Protein AF-A0A9E0XTH5-F1 (afdb_monomer)

Mean predicted aligned error: 15.54 Å

pLDDT: mean 71.68, std 19.31, range [27.22, 94.38]

Structure (mmCIF, N/CA/C/O backbone):
data_AF-A0A9E0XTH5-F1
#
_entry.id   AF-A0A9E0XTH5-F1
#
loop_
_atom_site.group_PDB
_atom_site.id
_atom_site.type_symbol
_atom_site.label_atom_id
_atom_site.label_alt_id
_atom_site.label_comp_id
_atom_site.label_asym_id
_atom_site.label_entity_id
_atom_site.label_seq_id
_atom_site.pdbx_PDB_ins_code
_atom_site.Cartn_x
_atom_site.Cartn_y
_atom_site.Cartn_z
_atom_site.occupancy
_atom_site.B_iso_or_equiv
_atom_site.auth_seq_id
_atom_site.auth_comp_id
_atom_site.auth_asym_id
_atom_site.auth_atom_id
_atom_site.pdbx_PDB_model_num
ATOM 1 N N . PHE A 1 1 ? -24.556 11.299 55.609 1.00 63.44 1 PHE A N 1
ATOM 2 C CA . PHE A 1 1 ? -24.561 11.287 54.140 1.00 63.44 1 PHE A CA 1
ATOM 3 C C . PHE A 1 1 ? -25.570 12.297 53.644 1.00 63.44 1 PHE A C 1
ATOM 5 O O . PHE A 1 1 ? -26.763 12.130 53.872 1.00 63.44 1 PHE A O 1
ATOM 12 N N . THR A 1 2 ? -25.082 13.383 53.058 1.00 87.81 2 THR A N 1
ATOM 13 C CA . THR A 1 2 ? -25.914 14.451 52.490 1.00 87.81 2 THR A CA 1
ATOM 14 C C . THR A 1 2 ? -26.086 14.247 50.985 1.00 87.81 2 THR A C 1
ATOM 16 O O . THR A 1 2 ? -25.244 13.637 50.331 1.00 87.81 2 THR A O 1
ATOM 19 N N . LEU A 1 3 ? -27.176 14.761 50.413 1.00 81.75 3 LEU A N 1
ATOM 20 C CA . LEU A 1 3 ? -27.478 14.630 48.978 1.00 81.75 3 LEU A CA 1
ATOM 21 C C . LEU A 1 3 ? -26.371 15.250 48.093 1.00 81.75 3 LEU A C 1
ATOM 23 O O . LEU A 1 3 ? -26.108 14.785 46.986 1.00 81.75 3 LEU A O 1
ATOM 27 N N . LEU A 1 4 ? -25.660 16.247 48.630 1.00 86.75 4 LEU A N 1
ATOM 28 C CA . LEU A 1 4 ? -24.519 16.900 47.991 1.00 86.75 4 LEU A CA 1
ATOM 29 C C . LEU A 1 4 ? -23.281 15.987 47.891 1.00 86.75 4 LEU A C 1
ATOM 31 O O . LEU A 1 4 ? -22.631 15.971 46.850 1.00 86.75 4 LEU A O 1
ATOM 35 N N . GLU A 1 5 ? -22.987 15.169 48.908 1.00 80.12 5 GLU A N 1
ATOM 36 C CA . GLU A 1 5 ? -21.893 14.178 48.845 1.00 80.12 5 GLU A CA 1
ATOM 37 C C . GLU A 1 5 ? -22.130 13.125 47.753 1.00 80.12 5 GLU A C 1
ATOM 39 O O . GLU A 1 5 ? -21.193 12.702 47.071 1.00 80.12 5 GLU A O 1
ATOM 44 N N . VAL A 1 6 ? -23.386 12.720 47.549 1.00 84.56 6 VAL A N 1
ATOM 45 C CA . VAL A 1 6 ? -23.748 11.723 46.528 1.00 84.56 6 VAL A CA 1
ATOM 46 C C . VAL A 1 6 ? -23.561 12.288 45.114 1.00 84.56 6 VAL A C 1
ATOM 48 O O . VAL A 1 6 ? -23.036 11.611 44.236 1.00 84.56 6 VAL A O 1
ATOM 51 N N . LEU A 1 7 ? -23.910 13.556 44.885 1.00 83.75 7 LEU A N 1
ATOM 52 C CA . LEU A 1 7 ? -23.694 14.205 43.586 1.00 83.75 7 LEU A CA 1
ATOM 53 C C . LEU A 1 7 ? -22.207 14.398 43.262 1.00 83.75 7 LEU A C 1
ATOM 55 O O . LEU A 1 7 ? -21.783 14.145 42.133 1.00 83.75 7 LEU A O 1
ATOM 59 N N . VAL A 1 8 ? -21.404 14.797 44.251 1.00 84.25 8 VAL A N 1
ATOM 60 C CA . VAL A 1 8 ? -19.955 14.989 44.078 1.00 84.25 8 VAL A CA 1
ATOM 61 C C . VAL A 1 8 ? -19.254 13.666 43.768 1.00 84.25 8 VAL A C 1
ATOM 63 O O . VAL A 1 8 ? -18.389 13.616 42.895 1.00 84.25 8 VAL A O 1
ATOM 66 N N . THR A 1 9 ? -19.653 12.579 44.429 1.00 85.12 9 THR A N 1
ATOM 67 C CA . THR A 1 9 ? -19.078 11.249 44.179 1.00 85.12 9 THR A CA 1
ATOM 68 C C . THR A 1 9 ? -19.421 10.717 42.789 1.00 85.12 9 THR A C 1
ATOM 70 O O . THR A 1 9 ? -18.529 10.216 42.105 1.00 85.12 9 THR A O 1
ATOM 73 N N . ILE A 1 10 ? -20.656 10.898 42.311 1.00 82.12 10 ILE A N 1
ATOM 74 C CA . ILE A 1 10 ? -21.041 10.509 40.943 1.00 82.12 10 ILE A CA 1
ATOM 75 C C . ILE A 1 10 ? -20.248 11.309 39.897 1.00 82.12 10 ILE A C 1
ATOM 77 O O . ILE A 1 10 ? -19.738 10.730 38.936 1.00 82.12 10 ILE A O 1
ATOM 81 N N . ALA A 1 11 ? -20.082 12.620 40.101 1.00 81.38 11 ALA A N 1
ATOM 82 C CA . ALA A 1 11 ? -19.298 13.462 39.199 1.00 81.38 11 ALA A CA 1
ATOM 83 C C . ALA A 1 11 ? -17.820 13.032 39.142 1.00 81.38 11 ALA A C 1
ATOM 85 O O . ALA A 1 11 ? -17.247 12.920 38.058 1.00 81.38 11 ALA A O 1
ATOM 86 N N . LEU A 1 12 ? -17.215 12.725 40.293 1.00 77.44 12 LEU A N 1
ATOM 87 C CA . LEU A 1 12 ? -15.832 12.246 40.380 1.00 77.44 12 LEU A CA 1
ATOM 88 C C . LEU A 1 12 ? -15.627 10.906 39.666 1.00 77.44 12 LEU A C 1
ATOM 90 O O . LEU A 1 12 ? -14.659 10.756 38.921 1.00 77.44 12 LEU A O 1
ATOM 94 N N . ILE A 1 13 ? -16.550 9.954 39.831 1.00 79.25 13 ILE A N 1
ATOM 95 C CA . ILE A 1 13 ? -16.487 8.655 39.145 1.00 79.25 13 ILE A CA 1
ATOM 96 C C . ILE A 1 13 ? -16.578 8.842 37.622 1.00 79.25 13 ILE A C 1
ATOM 98 O O . ILE A 1 13 ? -15.831 8.197 36.883 1.00 79.25 13 ILE A O 1
ATOM 102 N N . GLY A 1 14 ? -17.428 9.757 37.144 1.00 69.62 14 GLY A N 1
ATOM 103 C CA . GLY A 1 14 ? -17.541 10.093 35.720 1.00 69.62 14 GLY A CA 1
ATOM 104 C C . GLY A 1 14 ? -16.251 10.669 35.123 1.00 69.62 14 GLY A C 1
ATOM 105 O O . GLY A 1 14 ? -15.838 10.280 34.034 1.00 69.62 14 GLY A O 1
ATOM 106 N N . ILE A 1 15 ? -15.562 11.547 35.857 1.00 69.44 15 ILE A N 1
ATOM 107 C CA . ILE A 1 15 ? -14.292 12.141 35.405 1.00 69.44 15 ILE A CA 1
ATOM 108 C C . ILE A 1 15 ? -13.183 11.081 35.366 1.00 69.44 15 ILE A C 1
ATOM 110 O O . ILE A 1 15 ? -12.452 10.983 34.382 1.00 69.44 15 ILE A O 1
ATOM 114 N N . ILE A 1 16 ? -13.069 10.254 36.410 1.00 67.56 16 ILE A N 1
ATOM 115 C CA . ILE A 1 16 ? -12.025 9.222 36.503 1.00 67.56 16 ILE A CA 1
ATOM 116 C C . ILE A 1 16 ? -12.212 8.153 35.416 1.00 67.56 16 ILE A C 1
ATOM 118 O O . ILE A 1 16 ? -11.238 7.734 34.790 1.00 67.56 16 ILE A O 1
ATOM 122 N N . SER A 1 17 ? -13.455 7.750 35.140 1.00 61.25 17 SER A N 1
ATOM 123 C CA . SER A 1 17 ? -13.753 6.794 34.067 1.00 61.25 17 SER A CA 1
ATOM 124 C C . SER A 1 17 ? -13.460 7.365 32.673 1.00 61.25 17 SER A C 1
ATOM 126 O O . SER A 1 17 ? -12.866 6.666 31.8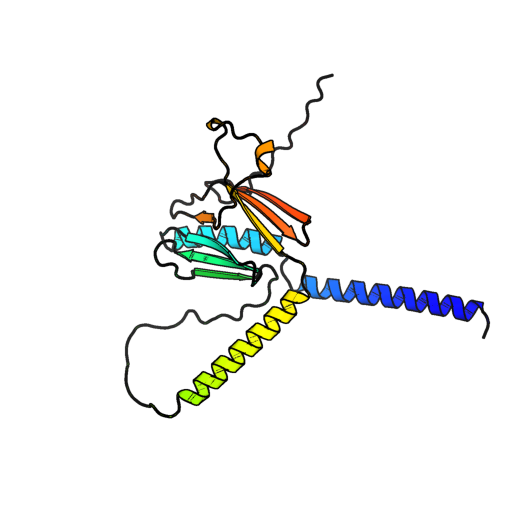53 1.00 61.25 17 SER A O 1
ATOM 128 N N . ALA A 1 18 ? -13.760 8.642 32.416 1.00 58.22 18 ALA A N 1
ATOM 129 C CA . ALA A 1 18 ? -13.427 9.294 31.147 1.00 58.22 18 ALA A CA 1
ATOM 130 C C . ALA A 1 18 ? -11.906 9.383 30.897 1.00 58.22 18 ALA A C 1
ATOM 132 O O . ALA A 1 18 ? -11.442 9.103 29.791 1.00 58.22 18 ALA A O 1
ATOM 133 N N . VAL A 1 19 ? -11.120 9.709 31.930 1.00 57.44 19 VAL A N 1
ATOM 134 C CA . VAL A 1 19 ? -9.650 9.816 31.839 1.00 57.44 19 VAL A CA 1
ATOM 135 C C . VAL A 1 19 ? -8.980 8.444 31.673 1.00 57.44 19 VAL A C 1
ATOM 137 O O . VAL A 1 19 ? -7.980 8.313 30.962 1.00 57.44 19 VAL A O 1
ATOM 140 N N . ALA A 1 20 ? -9.529 7.393 32.287 1.00 53.75 20 ALA A N 1
ATOM 141 C CA . ALA A 1 20 ? -9.004 6.036 32.140 1.00 53.75 20 ALA A CA 1
ATOM 142 C C . ALA A 1 20 ? -9.144 5.510 30.698 1.00 53.75 20 ALA A C 1
ATOM 144 O O . ALA A 1 20 ? -8.207 4.910 30.167 1.00 53.75 20 ALA A O 1
ATOM 145 N N . VAL A 1 21 ? -10.269 5.791 30.031 1.00 54.97 21 VAL A N 1
ATOM 146 C CA . VAL A 1 21 ? -10.516 5.368 28.639 1.00 54.97 21 VAL A CA 1
ATOM 147 C C . VAL A 1 21 ? -9.660 6.163 27.638 1.00 54.97 21 VAL A C 1
ATOM 149 O O . VAL A 1 21 ? -9.152 5.597 26.664 1.00 54.97 21 VAL A O 1
ATOM 152 N N . SER A 1 22 ? -9.418 7.456 27.884 1.00 48.78 22 SER A N 1
ATOM 153 C CA . SER A 1 22 ? -8.579 8.282 27.000 1.00 48.78 22 SER A CA 1
ATOM 154 C C . SER A 1 22 ? -7.091 7.924 27.069 1.00 48.78 22 SER A C 1
ATOM 156 O O . SER A 1 22 ? -6.394 7.986 26.059 1.00 48.78 22 SER A O 1
ATOM 158 N N . ASN A 1 23 ? -6.591 7.517 28.239 1.00 42.34 23 ASN A N 1
ATOM 159 C CA . ASN A 1 23 ? -5.169 7.208 28.416 1.00 42.34 23 ASN A CA 1
ATOM 160 C C . ASN A 1 23 ? -4.780 5.822 27.878 1.00 42.34 23 ASN A C 1
ATOM 162 O O . ASN A 1 23 ? -3.686 5.673 27.329 1.00 42.34 23 ASN A O 1
ATOM 166 N N . PHE A 1 24 ? -5.675 4.829 27.951 1.00 47.81 24 PHE A N 1
ATOM 167 C CA . PHE A 1 24 ? -5.428 3.505 27.360 1.00 47.81 24 PHE A CA 1
ATOM 168 C C . PHE A 1 24 ? -5.288 3.567 25.831 1.00 47.81 24 PHE A C 1
ATOM 170 O O . PHE A 1 24 ? -4.399 2.939 25.262 1.00 47.81 24 PHE A O 1
ATOM 177 N N . THR A 1 25 ? -6.092 4.398 25.160 1.00 50.16 25 THR A N 1
ATOM 178 C CA . THR A 1 25 ? -6.024 4.563 23.697 1.00 50.16 25 THR A CA 1
ATOM 179 C C . THR A 1 25 ? -4.821 5.379 23.213 1.00 50.16 25 THR A C 1
ATOM 181 O O . THR A 1 25 ? -4.488 5.306 22.030 1.00 50.16 25 THR A O 1
ATOM 184 N N . PHE A 1 26 ? -4.161 6.150 24.083 1.00 45.91 26 PHE A N 1
ATOM 185 C CA . PHE A 1 26 ? -2.981 6.946 23.731 1.00 45.91 26 PHE A CA 1
ATOM 186 C C . PHE A 1 26 ? -1.671 6.161 23.891 1.00 45.91 26 PHE A C 1
ATOM 188 O O . PHE A 1 26 ? -0.808 6.231 23.017 1.00 45.91 26 PHE A O 1
ATOM 195 N N . LEU A 1 27 ? -1.530 5.358 24.951 1.00 42.53 27 LEU A N 1
ATOM 196 C CA . LEU A 1 27 ? -0.322 4.552 25.181 1.00 42.53 27 LEU A CA 1
ATOM 197 C C . LEU A 1 27 ? -0.143 3.436 24.137 1.00 42.53 27 LEU A C 1
ATOM 199 O O . LEU A 1 27 ? 0.984 3.191 23.705 1.00 42.53 27 LEU A O 1
ATOM 203 N N . ASP A 1 28 ? -1.233 2.837 23.644 1.00 48.75 28 ASP A N 1
ATOM 204 C CA . ASP A 1 28 ? -1.176 1.875 22.530 1.00 48.75 28 ASP A CA 1
ATOM 205 C C . ASP A 1 28 ? -0.777 2.526 21.191 1.00 48.75 28 ASP A C 1
ATOM 207 O O . ASP A 1 28 ? -0.148 1.884 20.345 1.00 48.75 28 ASP A O 1
ATOM 211 N N . ARG A 1 29 ? -1.067 3.823 20.998 1.00 47.56 29 ARG A N 1
ATOM 212 C CA . ARG A 1 29 ? -0.668 4.576 19.792 1.00 47.56 29 ARG A CA 1
ATOM 213 C C . ARG A 1 29 ? 0.820 4.912 19.752 1.00 47.56 29 ARG A C 1
ATOM 215 O O . ARG A 1 29 ? 1.345 5.100 18.663 1.00 47.56 29 ARG A O 1
ATOM 222 N N . ILE A 1 30 ? 1.513 4.978 20.891 1.00 48.41 30 ILE A N 1
ATOM 223 C CA . ILE A 1 30 ? 2.950 5.314 20.919 1.00 48.41 30 ILE A CA 1
ATOM 224 C C . ILE A 1 30 ? 3.806 4.156 20.380 1.00 48.41 30 ILE A C 1
ATOM 226 O O . ILE A 1 30 ? 4.864 4.394 19.801 1.00 48.41 30 ILE A O 1
ATOM 230 N N . LYS A 1 31 ? 3.347 2.903 20.514 1.00 56.00 31 LYS A N 1
ATOM 231 C CA . LYS A 1 31 ? 4.075 1.730 19.999 1.00 56.00 31 LYS A CA 1
ATOM 232 C C . LYS A 1 31 ? 3.811 1.434 18.521 1.00 56.00 31 LYS A C 1
ATOM 234 O O . LYS A 1 31 ? 4.653 0.818 17.876 1.00 56.00 31 LYS A O 1
ATOM 239 N N . ARG A 1 32 ? 2.665 1.850 17.974 1.00 67.81 32 ARG A N 1
ATOM 240 C CA . ARG A 1 32 ? 2.257 1.521 16.599 1.00 67.81 32 ARG A CA 1
ATOM 241 C C . ARG A 1 32 ? 2.493 2.704 15.669 1.00 67.81 32 ARG A C 1
ATOM 243 O O . ARG A 1 32 ? 1.992 3.800 15.911 1.00 67.81 32 ARG A O 1
ATOM 250 N N . ARG A 1 33 ? 3.230 2.486 14.573 1.00 77.31 33 ARG A N 1
ATOM 251 C CA . ARG A 1 33 ? 3.355 3.507 13.521 1.00 77.31 33 ARG A CA 1
ATOM 252 C C . ARG A 1 33 ? 1.961 3.800 12.941 1.00 77.31 33 ARG A C 1
ATOM 254 O O . ARG A 1 33 ? 1.190 2.864 12.734 1.00 77.31 33 ARG A O 1
ATOM 261 N N . PRO A 1 34 ? 1.612 5.070 12.673 1.00 82.44 34 PRO A N 1
ATOM 262 C CA . PRO A 1 34 ? 0.300 5.396 12.130 1.00 82.44 34 PRO A CA 1
ATOM 263 C C . PRO A 1 34 ? 0.146 4.819 10.708 1.00 82.44 34 PRO A C 1
ATOM 265 O O . PRO A 1 34 ? 1.108 4.887 9.934 1.00 82.44 34 PRO A O 1
ATOM 268 N N . PRO A 1 35 ? -1.054 4.342 10.315 1.00 85.12 35 PRO A N 1
ATOM 269 C CA . PRO A 1 35 ? -1.284 3.703 9.013 1.00 85.12 35 PRO A CA 1
ATOM 270 C C . PRO A 1 35 ? -0.812 4.525 7.814 1.00 85.12 35 PRO A C 1
ATOM 272 O O . PRO A 1 35 ? -0.211 3.996 6.886 1.00 85.12 35 PRO A O 1
ATOM 275 N N . LYS A 1 36 ? -0.986 5.851 7.871 1.00 86.06 36 LYS A N 1
ATOM 276 C CA . LYS A 1 36 ? -0.485 6.791 6.858 1.00 86.06 36 LYS A CA 1
ATOM 277 C C . LYS A 1 36 ? 1.029 6.684 6.636 1.00 86.06 36 LYS A C 1
ATOM 279 O O . LYS A 1 36 ? 1.484 6.781 5.501 1.00 86.06 36 LYS A O 1
ATOM 284 N N . VAL A 1 37 ? 1.811 6.535 7.705 1.00 85.56 37 VAL A N 1
ATOM 285 C CA . VAL A 1 37 ? 3.277 6.461 7.612 1.00 85.56 37 VAL A CA 1
ATOM 286 C C . VAL A 1 37 ? 3.698 5.127 7.018 1.00 85.56 37 VAL A C 1
ATOM 288 O O . VAL A 1 37 ? 4.513 5.123 6.103 1.00 85.56 37 VAL A O 1
ATOM 291 N N . ILE A 1 38 ? 3.098 4.027 7.478 1.00 88.06 38 ILE A N 1
ATOM 292 C CA . ILE A 1 38 ? 3.377 2.686 6.946 1.00 88.06 38 ILE A CA 1
ATOM 293 C C . ILE A 1 38 ? 3.016 2.627 5.466 1.00 88.06 38 ILE A C 1
ATOM 295 O O . ILE A 1 38 ? 3.809 2.164 4.659 1.00 88.06 38 ILE A O 1
ATOM 299 N N . PHE A 1 39 ? 1.864 3.173 5.086 1.00 89.94 39 PHE A N 1
ATOM 300 C CA . PHE A 1 39 ? 1.441 3.230 3.695 1.00 89.94 39 PHE A CA 1
ATOM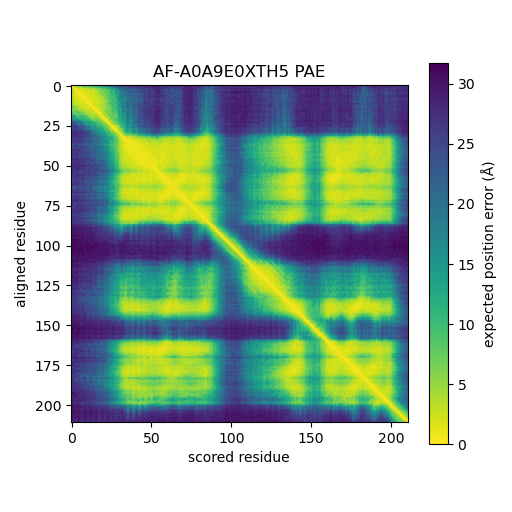 301 C C . PHE A 1 39 ? 2.453 3.975 2.802 1.00 89.94 39 PHE A C 1
ATOM 303 O O . PH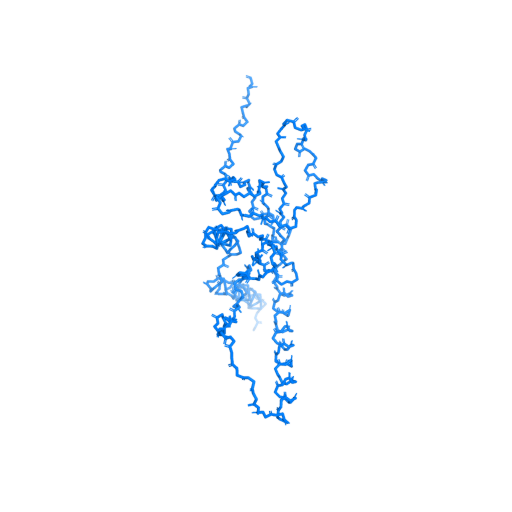E A 1 39 ? 2.907 3.454 1.784 1.00 89.94 39 PHE A O 1
ATOM 310 N N . LEU A 1 40 ? 2.884 5.176 3.202 1.00 88.38 40 LEU A N 1
ATOM 311 C CA . LEU A 1 40 ? 3.896 5.928 2.450 1.00 88.38 40 LEU A CA 1
ATOM 312 C C . LEU A 1 40 ? 5.256 5.215 2.419 1.00 88.38 40 LEU A C 1
ATOM 314 O O . LEU A 1 40 ? 5.964 5.289 1.419 1.00 88.38 40 LEU A O 1
ATOM 318 N N . GLU A 1 41 ? 5.629 4.525 3.497 1.00 88.19 41 GLU A N 1
ATOM 319 C CA . GLU A 1 41 ? 6.824 3.680 3.551 1.00 88.19 41 GLU A CA 1
ATOM 320 C C . GLU A 1 41 ? 6.714 2.515 2.558 1.00 88.19 41 GLU A C 1
ATOM 322 O O . GLU A 1 41 ? 7.654 2.274 1.808 1.00 88.19 41 GLU A O 1
ATOM 327 N N . THR A 1 42 ? 5.552 1.861 2.457 1.00 90.69 42 THR A N 1
ATOM 328 C CA . THR A 1 42 ? 5.335 0.747 1.519 1.00 90.69 42 THR A CA 1
ATOM 329 C C . THR A 1 42 ? 5.429 1.166 0.059 1.00 90.69 42 THR A C 1
ATOM 331 O O . THR A 1 42 ? 6.001 0.427 -0.735 1.00 90.69 42 THR A O 1
ATOM 334 N N . LEU A 1 43 ? 4.959 2.369 -0.296 1.00 90.81 43 LEU A N 1
ATOM 335 C CA . LEU A 1 43 ? 5.129 2.910 -1.649 1.00 90.81 43 LEU A CA 1
ATOM 336 C C . LEU A 1 43 ? 6.611 3.094 -2.000 1.00 90.81 43 LEU A C 1
ATOM 338 O O . LEU A 1 43 ? 7.040 2.749 -3.099 1.00 90.81 43 LEU A O 1
ATOM 342 N N . LYS A 1 44 ? 7.408 3.601 -1.054 1.00 89.25 44 LYS A N 1
ATOM 343 C CA . LYS A 1 44 ? 8.857 3.758 -1.246 1.00 89.25 44 LYS A CA 1
ATOM 344 C C . LYS A 1 44 ? 9.556 2.410 -1.361 1.00 89.25 44 LYS A C 1
ATOM 346 O O . LYS A 1 44 ? 10.401 2.249 -2.232 1.00 89.25 44 LYS A O 1
ATOM 351 N N . LEU A 1 45 ? 9.200 1.456 -0.500 1.00 90.25 45 LEU A N 1
ATOM 352 C CA . LEU A 1 45 ? 9.779 0.115 -0.512 1.00 90.25 45 LEU A CA 1
ATOM 353 C C . LEU A 1 45 ? 9.459 -0.629 -1.809 1.00 90.25 45 LEU A C 1
ATOM 355 O O . LEU A 1 45 ? 10.359 -1.231 -2.373 1.00 90.25 45 LEU A O 1
ATOM 359 N N . ALA A 1 46 ? 8.228 -0.542 -2.322 1.00 90.81 46 ALA A N 1
ATOM 360 C CA . ALA A 1 46 ? 7.856 -1.166 -3.594 1.00 90.81 46 ALA A CA 1
ATOM 361 C C . ALA A 1 46 ? 8.693 -0.628 -4.762 1.00 90.81 46 ALA A C 1
ATOM 363 O O . ALA A 1 46 ? 9.164 -1.397 -5.595 1.00 90.81 46 ALA A O 1
ATOM 364 N N . ARG A 1 47 ? 8.944 0.686 -4.780 1.00 89.25 47 ARG A N 1
ATOM 365 C CA . ARG A 1 47 ? 9.818 1.312 -5.775 1.00 89.25 47 ARG A CA 1
ATOM 366 C C . ARG A 1 47 ? 11.267 0.845 -5.655 1.00 89.25 47 ARG A C 1
ATOM 368 O O . ARG A 1 47 ? 11.877 0.516 -6.665 1.00 89.25 47 ARG A O 1
ATOM 375 N N . LEU A 1 48 ? 11.824 0.867 -4.443 1.00 90.19 48 LEU A N 1
ATOM 376 C CA . LEU A 1 48 ? 13.202 0.427 -4.210 1.00 90.19 48 LEU A CA 1
ATOM 377 C C . LEU A 1 48 ? 13.371 -1.040 -4.591 1.00 90.19 48 LEU A C 1
ATOM 379 O O . LEU A 1 48 ? 14.312 -1.365 -5.297 1.00 90.19 48 LEU A O 1
ATOM 383 N N . ALA A 1 49 ? 12.409 -1.882 -4.222 1.00 89.38 49 ALA A N 1
ATOM 384 C CA . ALA A 1 49 ? 12.415 -3.283 -4.591 1.00 89.38 49 ALA A CA 1
ATOM 385 C C . ALA A 1 49 ? 12.371 -3.477 -6.118 1.00 89.38 49 ALA A C 1
ATOM 387 O O . ALA A 1 49 ? 13.116 -4.297 -6.632 1.00 89.38 49 ALA A O 1
ATOM 388 N N . ALA A 1 50 ? 11.583 -2.697 -6.870 1.00 90.44 50 ALA A N 1
ATOM 389 C CA . ALA A 1 50 ? 11.567 -2.802 -8.336 1.00 90.44 50 ALA A CA 1
ATOM 390 C C . ALA A 1 50 ? 12.928 -2.434 -8.955 1.00 90.44 50 ALA A C 1
ATOM 392 O O . ALA A 1 50 ? 13.369 -3.041 -9.929 1.00 90.44 50 ALA A O 1
ATOM 393 N N . LEU A 1 51 ? 13.614 -1.452 -8.363 1.00 89.06 51 LEU A N 1
ATOM 394 C CA . LEU A 1 51 ? 14.951 -1.032 -8.779 1.00 89.06 51 LEU A CA 1
ATOM 395 C C . LEU A 1 51 ? 16.033 -2.057 -8.403 1.00 89.06 51 LEU A C 1
ATOM 397 O O . LEU A 1 51 ? 16.942 -2.288 -9.193 1.00 89.06 51 LEU A O 1
ATOM 401 N N . GLU A 1 52 ? 15.946 -2.652 -7.213 1.00 88.88 52 GLU A N 1
ATOM 402 C CA . GLU A 1 52 ? 16.901 -3.646 -6.705 1.00 88.88 52 GLU A CA 1
ATOM 403 C C . GLU A 1 52 ? 16.772 -4.992 -7.427 1.00 88.88 52 GLU A C 1
ATOM 405 O O . GLU A 1 52 ? 17.782 -5.585 -7.801 1.00 88.88 52 GLU A O 1
ATOM 410 N N . GLU A 1 53 ? 15.543 -5.449 -7.665 1.00 88.25 53 GLU A N 1
ATOM 411 C CA . GLU A 1 53 ? 15.255 -6.709 -8.358 1.00 88.25 53 GLU A CA 1
ATOM 412 C C . GLU A 1 53 ? 15.439 -6.590 -9.880 1.00 88.25 53 GLU A C 1
ATOM 414 O O . GLU A 1 53 ? 15.634 -7.593 -10.561 1.00 88.25 53 GLU A O 1
ATOM 419 N N . GLY A 1 54 ? 15.384 -5.372 -10.435 1.00 89.88 54 GLY A N 1
ATOM 420 C CA . GLY A 1 54 ? 15.457 -5.144 -11.881 1.00 89.88 54 GLY A CA 1
ATOM 421 C C . GLY A 1 54 ? 14.206 -5.599 -12.645 1.00 89.88 54 GLY A C 1
ATOM 422 O O . GLY A 1 54 ? 14.246 -5.730 -13.868 1.00 89.88 54 GLY A O 1
ATOM 423 N N . GLU A 1 55 ? 13.092 -5.812 -11.942 1.00 91.69 55 GLU A N 1
ATOM 424 C CA . GLU A 1 55 ? 11.830 -6.322 -12.479 1.00 91.69 55 GLU A CA 1
ATOM 425 C C . GLU A 1 55 ? 10.631 -5.458 -12.064 1.00 91.69 55 GLU A C 1
ATOM 427 O O . GLU A 1 55 ? 10.698 -4.637 -11.149 1.00 91.69 55 GLU A O 1
ATOM 432 N N . GLU A 1 56 ? 9.496 -5.643 -12.746 1.00 93.38 56 GLU A N 1
ATOM 433 C CA . GLU A 1 56 ? 8.260 -4.935 -12.414 1.00 93.38 56 GLU A CA 1
ATOM 434 C C . GLU A 1 56 ? 7.621 -5.514 -11.142 1.00 93.38 56 GLU A C 1
ATOM 436 O O . GLU A 1 56 ? 7.286 -6.702 -11.080 1.00 93.38 56 GLU A O 1
ATOM 441 N N . ILE A 1 57 ? 7.352 -4.665 -10.151 1.00 93.88 57 ILE A N 1
ATOM 442 C CA . ILE A 1 57 ? 6.678 -5.038 -8.902 1.00 93.88 57 ILE A CA 1
ATOM 443 C C . ILE A 1 57 ? 5.264 -4.470 -8.865 1.00 93.88 57 ILE A C 1
ATOM 445 O O . ILE A 1 57 ? 5.034 -3.293 -9.125 1.00 93.88 57 ILE A O 1
ATOM 449 N N . SER A 1 58 ? 4.312 -5.309 -8.475 1.00 94.31 58 SER A N 1
ATOM 450 C CA . SER A 1 58 ? 2.914 -4.960 -8.256 1.00 94.31 58 SER A CA 1
ATOM 451 C C . SER A 1 58 ? 2.606 -4.881 -6.758 1.00 94.31 58 SER A C 1
ATOM 453 O O . SER A 1 58 ? 2.810 -5.843 -6.018 1.00 94.31 58 SER A O 1
ATOM 455 N N . LEU A 1 59 ? 2.085 -3.742 -6.306 1.00 94.38 59 LEU A N 1
ATOM 456 C CA . LEU A 1 59 ? 1.688 -3.476 -4.925 1.00 94.38 59 LEU A CA 1
ATOM 457 C C . LEU A 1 59 ? 0.164 -3.540 -4.779 1.00 94.38 59 LEU A C 1
ATOM 459 O O . LEU A 1 59 ? -0.561 -2.760 -5.400 1.00 94.38 59 LEU A O 1
ATOM 463 N N . TYR A 1 60 ? -0.304 -4.435 -3.917 1.00 93.69 60 TYR A N 1
ATOM 464 C CA . TYR A 1 60 ? -1.712 -4.709 -3.640 1.00 93.69 60 TYR A CA 1
ATOM 465 C C . TYR A 1 60 ? -2.091 -4.254 -2.231 1.00 93.69 60 TYR A C 1
ATOM 467 O O . TYR A 1 60 ? -1.249 -4.230 -1.330 1.00 93.69 60 TYR A O 1
ATOM 475 N N . PHE A 1 61 ? -3.374 -3.952 -2.037 1.00 93.38 61 PHE A N 1
ATOM 476 C CA . PHE A 1 61 ? -3.981 -3.843 -0.714 1.00 93.38 61 PHE A CA 1
ATOM 477 C C . PHE A 1 61 ? -4.896 -5.048 -0.475 1.00 93.38 61 PHE A C 1
ATOM 479 O O . PHE A 1 61 ? -5.813 -5.300 -1.254 1.00 93.38 61 PHE A O 1
ATOM 486 N N . GLU A 1 62 ? -4.633 -5.800 0.589 1.00 90.88 62 GLU A N 1
ATOM 487 C CA . GLU A 1 62 ? -5.423 -6.958 0.999 1.00 90.88 62 GLU A CA 1
ATOM 488 C C . GLU A 1 62 ? -6.377 -6.551 2.132 1.00 90.88 62 GLU A C 1
ATOM 490 O O . GLU A 1 62 ? -5.963 -6.358 3.276 1.00 90.88 62 GLU A O 1
ATOM 495 N N . GLU A 1 63 ? -7.667 -6.395 1.812 1.00 86.25 63 GLU A N 1
ATOM 496 C CA . GLU A 1 63 ? -8.679 -5.871 2.745 1.00 86.25 63 GLU A CA 1
ATOM 497 C C . GLU A 1 63 ? -8.893 -6.768 3.972 1.00 86.25 63 GLU A C 1
ATOM 499 O O . GLU A 1 63 ? -9.085 -6.269 5.081 1.00 86.25 63 GLU A O 1
ATOM 504 N N . SER A 1 64 ? -8.828 -8.091 3.788 1.00 83.56 64 SER A N 1
ATOM 505 C CA . SER A 1 64 ? -9.066 -9.085 4.845 1.00 83.56 64 SER A CA 1
ATOM 506 C C . SER A 1 64 ? -8.053 -8.983 5.985 1.00 83.56 64 SER A C 1
ATOM 508 O O . SER A 1 64 ? -8.409 -9.169 7.148 1.00 83.56 64 SER A O 1
ATOM 510 N N . THR A 1 65 ? -6.797 -8.671 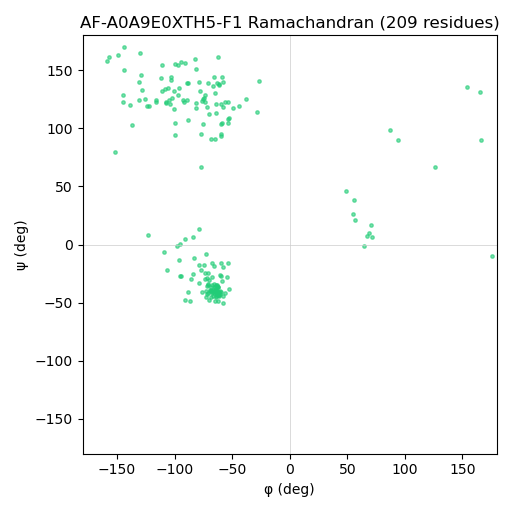5.664 1.00 84.00 65 THR A N 1
ATOM 511 C CA . THR A 1 65 ? -5.700 -8.582 6.633 1.00 84.00 65 THR A CA 1
ATOM 512 C C . THR A 1 65 ? -5.228 -7.153 6.883 1.00 84.00 65 THR A C 1
ATOM 514 O O . THR A 1 65 ? -4.443 -6.935 7.808 1.00 84.00 65 THR A O 1
ATOM 517 N N . CYS A 1 66 ? -5.737 -6.173 6.127 1.00 87.56 66 CYS A N 1
ATOM 518 C CA . CYS A 1 66 ? -5.266 -4.786 6.115 1.00 87.56 66 CYS A CA 1
ATOM 519 C C . CYS A 1 66 ? -3.760 -4.678 5.804 1.00 87.56 66 CYS A C 1
ATOM 521 O O . CYS A 1 66 ? -3.051 -3.847 6.387 1.00 87.56 66 CYS A O 1
ATOM 523 N N . ASP A 1 67 ? -3.274 -5.526 4.896 1.00 90.44 67 ASP A N 1
ATOM 524 C CA . ASP A 1 67 ? -1.868 -5.583 4.504 1.00 90.44 67 ASP A CA 1
ATOM 525 C C . ASP A 1 67 ? -1.626 -4.909 3.152 1.00 90.44 67 ASP A C 1
ATOM 527 O O . ASP A 1 67 ? -2.418 -5.015 2.217 1.00 90.44 67 ASP A O 1
ATOM 531 N N . MET A 1 68 ? -0.474 -4.259 3.036 1.00 93.56 68 MET A N 1
ATOM 532 C CA . MET A 1 68 ? 0.129 -3.892 1.761 1.00 93.56 68 MET A CA 1
ATOM 533 C C . MET A 1 68 ? 1.077 -5.015 1.344 1.00 93.56 68 MET A C 1
ATOM 535 O O . MET A 1 68 ? 2.000 -5.346 2.096 1.00 93.56 68 MET A O 1
ATOM 539 N N . VAL A 1 69 ? 0.858 -5.595 0.166 1.00 94.12 69 VAL A N 1
ATOM 540 C CA . VAL A 1 69 ? 1.612 -6.758 -0.324 1.00 94.12 69 VAL A CA 1
ATOM 541 C C . VAL A 1 69 ? 2.274 -6.411 -1.649 1.00 94.12 69 VAL A C 1
ATOM 543 O O . VAL A 1 69 ? 1.587 -6.085 -2.616 1.00 94.12 69 VAL A O 1
ATOM 546 N N . ALA A 1 70 ? 3.601 -6.480 -1.699 1.00 93.06 70 ALA A N 1
ATOM 547 C CA . ALA A 1 70 ? 4.366 -6.317 -2.927 1.00 93.06 70 ALA A CA 1
ATOM 548 C C . ALA A 1 70 ? 4.704 -7.688 -3.508 1.00 93.06 70 ALA A C 1
ATOM 550 O O . ALA A 1 70 ? 5.234 -8.551 -2.807 1.00 93.06 70 ALA A O 1
ATOM 551 N N . ARG A 1 71 ? 4.400 -7.881 -4.790 1.00 94.19 71 ARG A N 1
ATOM 552 C CA . ARG A 1 71 ? 4.701 -9.107 -5.530 1.00 94.19 71 ARG A CA 1
ATOM 553 C C . ARG A 1 71 ? 5.418 -8.779 -6.824 1.00 94.19 71 ARG A C 1
ATOM 555 O O . ARG A 1 71 ? 5.094 -7.777 -7.460 1.00 94.19 71 ARG A O 1
ATOM 562 N N . ARG A 1 72 ? 6.333 -9.639 -7.250 1.00 91.25 72 ARG A N 1
ATOM 563 C CA . ARG A 1 72 ? 6.856 -9.588 -8.617 1.00 91.25 72 ARG A CA 1
ATOM 564 C C . ARG A 1 72 ? 5.711 -9.826 -9.601 1.00 91.25 72 ARG A C 1
ATOM 566 O O . ARG A 1 72 ? 4.833 -10.660 -9.376 1.00 91.25 72 ARG A O 1
ATOM 573 N N . THR A 1 73 ? 5.683 -9.052 -10.679 1.00 88.62 73 THR A N 1
ATOM 574 C CA . THR A 1 73 ? 4.534 -9.028 -11.599 1.00 88.62 73 THR A CA 1
ATOM 575 C C . THR A 1 73 ? 4.463 -10.284 -12.467 1.00 88.62 73 THR A C 1
ATOM 577 O O . THR A 1 73 ? 3.366 -10.702 -12.831 1.00 88.62 73 THR A O 1
ATOM 580 N N . TYR A 1 74 ? 5.607 -10.907 -12.768 1.00 85.62 74 TYR A N 1
ATOM 581 C CA . TYR A 1 74 ? 5.686 -12.063 -13.664 1.00 85.62 74 TYR A CA 1
ATOM 582 C C . TYR A 1 74 ? 5.459 -13.406 -12.965 1.00 85.62 74 TYR A C 1
ATOM 584 O O . TYR A 1 74 ? 4.669 -14.213 -13.449 1.00 85.62 74 TYR A O 1
ATOM 592 N N . ASP A 1 75 ? 6.137 -13.654 -11.843 1.00 87.56 75 ASP A N 1
ATOM 593 C CA . ASP A 1 75 ? 6.069 -14.934 -11.121 1.00 87.56 75 ASP A CA 1
ATOM 594 C C . ASP A 1 75 ? 5.055 -14.918 -9.956 1.00 87.56 75 ASP A C 1
ATOM 596 O O . ASP A 1 75 ? 4.690 -15.969 -9.430 1.00 87.56 75 ASP A O 1
ATOM 600 N N . GLY A 1 76 ? 4.569 -13.734 -9.561 1.00 87.62 76 GLY A N 1
ATOM 601 C CA . GLY A 1 76 ? 3.646 -13.554 -8.441 1.00 87.62 76 GLY A CA 1
ATOM 602 C C . GLY A 1 76 ? 4.269 -13.772 -7.058 1.00 87.62 76 GLY A C 1
ATOM 603 O O . GLY A 1 76 ? 3.532 -13.757 -6.067 1.00 87.62 76 GLY A O 1
ATOM 604 N N . SER A 1 77 ? 5.587 -13.967 -6.969 1.00 88.81 77 SER A N 1
ATOM 605 C CA . SER A 1 77 ? 6.300 -14.188 -5.710 1.00 88.81 77 SER A CA 1
ATOM 606 C C . SER A 1 77 ? 6.200 -12.965 -4.797 1.00 88.81 77 SER A C 1
ATOM 608 O O . SER A 1 77 ? 6.253 -11.818 -5.249 1.00 88.81 77 SER A O 1
ATOM 610 N N . GLU A 1 78 ? 5.992 -13.202 -3.500 1.00 91.50 78 GLU A N 1
ATOM 611 C CA . GLU A 1 78 ? 5.889 -12.135 -2.502 1.00 91.50 78 GLU A CA 1
ATOM 612 C C . GLU A 1 78 ? 7.282 -11.582 -2.186 1.00 91.50 78 GLU A C 1
ATOM 614 O O . GLU A 1 78 ? 8.174 -12.320 -1.778 1.00 91.50 78 GLU A O 1
ATOM 619 N N . VAL A 1 79 ? 7.448 -10.272 -2.363 1.00 90.44 79 VAL A N 1
ATOM 620 C CA . VAL A 1 79 ? 8.693 -9.554 -2.064 1.00 90.44 79 VAL A CA 1
ATOM 621 C C . VAL A 1 79 ? 8.667 -9.049 -0.627 1.00 90.44 79 VAL A C 1
ATOM 623 O O . VAL A 1 79 ? 9.613 -9.233 0.134 1.00 90.44 79 VAL A O 1
ATOM 626 N N . PHE A 1 80 ? 7.560 -8.418 -0.230 1.00 90.19 80 PHE A N 1
ATOM 627 C CA . PHE A 1 80 ? 7.327 -8.044 1.158 1.00 90.19 80 PHE A CA 1
ATOM 628 C C . PHE A 1 80 ? 5.840 -7.874 1.465 1.00 90.19 80 PHE A C 1
ATOM 630 O O . PHE A 1 80 ? 5.016 -7.591 0.591 1.00 90.19 80 PHE A O 1
ATOM 637 N N . ARG A 1 81 ? 5.537 -7.925 2.763 1.00 91.69 81 ARG A N 1
ATOM 638 C CA . ARG A 1 81 ? 4.230 -7.625 3.345 1.00 91.69 81 ARG A CA 1
ATOM 639 C C . ARG A 1 81 ? 4.375 -6.657 4.509 1.00 91.69 81 ARG A C 1
ATOM 641 O O . ARG A 1 81 ? 5.316 -6.742 5.302 1.00 91.69 81 ARG A O 1
ATOM 648 N N . LYS A 1 82 ? 3.453 -5.701 4.597 1.00 89.38 82 LYS A N 1
ATOM 649 C CA . LYS A 1 82 ? 3.378 -4.741 5.701 1.00 89.38 82 LYS A CA 1
ATOM 650 C C . LYS A 1 82 ? 1.937 -4.527 6.127 1.00 89.38 82 LYS A C 1
ATOM 652 O O . LYS A 1 82 ? 1.130 -4.009 5.359 1.00 89.38 82 LYS A O 1
ATOM 657 N N . ASN A 1 83 ? 1.649 -4.835 7.383 1.00 89.38 83 ASN A N 1
ATOM 658 C CA . ASN A 1 83 ? 0.362 -4.530 7.982 1.00 89.38 83 ASN A CA 1
ATOM 659 C C . ASN A 1 83 ? 0.212 -3.027 8.291 1.00 89.38 83 ASN A C 1
ATOM 661 O O . ASN A 1 83 ? 1.051 -2.438 8.982 1.00 89.38 83 ASN A O 1
ATOM 665 N N . LEU A 1 84 ? -0.884 -2.405 7.842 1.00 87.12 84 LEU A N 1
ATOM 666 C CA . LEU A 1 84 ? -1.132 -0.969 8.046 1.00 87.12 84 LEU A CA 1
ATOM 667 C C . LEU A 1 84 ? -1.385 -0.582 9.509 1.00 87.12 84 LEU A C 1
ATOM 669 O O . LEU A 1 84 ? -1.270 0.590 9.855 1.00 87.12 84 LEU A O 1
ATOM 673 N N . TYR A 1 85 ? -1.684 -1.536 10.387 1.00 83.38 85 TYR A N 1
ATOM 674 C CA . TYR A 1 85 ? -1.804 -1.300 11.825 1.00 83.38 85 TYR A CA 1
ATOM 675 C C . TYR A 1 85 ? -0.504 -1.500 12.595 1.00 83.38 85 TYR A C 1
ATOM 677 O O . TYR A 1 85 ? -0.511 -1.414 13.826 1.00 83.38 85 TYR A O 1
ATOM 685 N N . SER A 1 86 ? 0.611 -1.762 11.905 1.00 78.88 86 SER A N 1
ATOM 686 C CA . SER A 1 86 ? 1.863 -2.165 12.546 1.00 78.88 86 SER A CA 1
ATOM 687 C C . SER A 1 86 ? 1.678 -3.391 13.445 1.00 78.88 86 SER A C 1
ATOM 689 O O . SER A 1 86 ? 2.401 -3.532 14.433 1.00 78.88 86 SER A O 1
ATOM 691 N N . LEU A 1 87 ? 0.685 -4.243 13.158 1.00 74.62 87 LEU A N 1
ATOM 692 C CA . LEU A 1 87 ? 0.583 -5.529 13.831 1.00 74.62 87 LEU A CA 1
ATOM 693 C C . LEU A 1 87 ? 1.826 -6.307 13.417 1.00 74.62 87 LEU A C 1
ATOM 695 O O . LEU A 1 87 ? 2.091 -6.442 12.227 1.00 74.62 87 LEU A O 1
ATOM 699 N N . GLU A 1 88 ? 2.633 -6.697 14.398 1.00 63.62 88 GLU A N 1
ATOM 700 C CA . GLU A 1 88 ? 3.881 -7.414 14.166 1.00 63.62 88 GLU A CA 1
ATOM 701 C C . GLU A 1 88 ? 3.607 -8.646 13.299 1.00 63.62 88 GLU A C 1
ATOM 703 O O . GLU A 1 88 ? 3.026 -9.633 13.754 1.00 63.62 88 GLU A O 1
ATOM 708 N N . ASP A 1 89 ? 4.034 -8.586 12.041 1.00 51.09 89 ASP A N 1
ATOM 709 C CA . ASP A 1 89 ? 4.349 -9.784 11.290 1.00 51.09 89 ASP A CA 1
ATOM 710 C C . ASP A 1 89 ? 5.716 -10.226 11.821 1.00 51.09 89 ASP A C 1
ATOM 712 O O . ASP A 1 89 ? 6.758 -9.686 11.442 1.00 51.09 89 ASP A O 1
ATOM 716 N N . GLU A 1 90 ? 5.710 -11.144 12.795 1.00 42.84 90 GLU A N 1
ATOM 717 C CA . GLU A 1 90 ? 6.890 -11.960 13.078 1.00 42.84 90 GLU A CA 1
ATOM 718 C C . GLU A 1 90 ? 7.448 -12.423 11.736 1.00 42.84 90 GLU A C 1
ATOM 720 O O . GLU A 1 90 ? 6.739 -13.079 10.966 1.00 42.84 90 GLU A O 1
ATOM 725 N N . LYS A 1 91 ? 8.695 -12.021 11.472 1.00 37.88 91 LYS A N 1
ATOM 726 C CA . LYS A 1 91 ? 9.546 -12.521 10.398 1.00 37.88 91 LYS A CA 1
ATOM 727 C C . LYS A 1 91 ? 9.172 -13.964 10.081 1.00 37.88 91 LYS A C 1
ATOM 729 O O . LYS A 1 91 ? 9.341 -14.845 10.916 1.00 37.88 91 LYS A O 1
ATOM 734 N N . THR A 1 92 ? 8.650 -14.192 8.885 1.00 37.25 92 THR A N 1
ATOM 735 C CA . THR A 1 92 ? 8.810 -15.503 8.269 1.00 37.25 92 THR A CA 1
ATOM 736 C C . THR A 1 92 ? 10.199 -15.461 7.661 1.00 37.25 92 THR A C 1
ATOM 738 O O . THR A 1 92 ? 10.512 -14.559 6.885 1.00 37.25 92 THR A O 1
ATOM 741 N N . ASP A 1 93 ? 11.062 -16.341 8.145 1.00 34.12 93 ASP A N 1
ATOM 742 C CA . ASP A 1 93 ? 12.463 -16.435 7.778 1.00 34.12 93 ASP A CA 1
ATOM 743 C C . ASP A 1 93 ? 12.628 -16.554 6.259 1.00 34.12 93 ASP A C 1
ATOM 745 O O . ASP A 1 93 ? 12.433 -17.613 5.669 1.00 34.12 93 ASP A O 1
ATOM 749 N N . ALA A 1 94 ? 13.043 -15.465 5.616 1.00 32.91 94 ALA A N 1
ATOM 750 C CA . ALA A 1 94 ? 13.659 -15.513 4.298 1.00 32.91 94 ALA A CA 1
ATOM 751 C C . ALA A 1 94 ? 15.118 -15.981 4.457 1.00 32.91 94 ALA A C 1
ATOM 753 O O . ALA A 1 94 ? 16.063 -15.218 4.273 1.00 32.91 94 ALA A O 1
ATOM 754 N N . SER A 1 95 ? 15.296 -17.237 4.869 1.00 33.38 95 SER A N 1
ATOM 755 C CA . SER A 1 95 ? 16.542 -17.985 4.698 1.00 33.38 95 SER A CA 1
ATOM 756 C C . SER A 1 95 ? 16.253 -19.487 4.610 1.00 33.38 95 SER A C 1
ATOM 758 O O . SER A 1 95 ? 16.425 -20.236 5.567 1.00 33.38 95 SER A O 1
ATOM 760 N N . ALA A 1 96 ? 15.833 -19.933 3.435 1.00 30.97 96 ALA A N 1
ATOM 761 C CA . ALA A 1 96 ? 16.106 -21.281 2.952 1.00 30.97 96 ALA A CA 1
ATOM 762 C C . ALA A 1 96 ? 16.498 -21.075 1.482 1.00 30.97 96 ALA A C 1
ATOM 764 O O . ALA A 1 96 ? 15.687 -20.635 0.679 1.00 30.97 96 ALA A O 1
ATOM 765 N N . GLY A 1 97 ? 17.775 -21.124 1.122 1.00 27.98 97 GLY A N 1
ATOM 766 C CA . GLY A 1 97 ? 18.647 -22.251 1.413 1.00 27.98 97 GLY A CA 1
ATOM 767 C C . GLY A 1 97 ? 18.450 -23.228 0.266 1.00 27.98 97 GLY A C 1
ATOM 768 O O . GLY A 1 97 ? 17.440 -23.916 0.209 1.00 27.98 97 GLY A O 1
ATOM 769 N N . SER A 1 98 ? 19.391 -23.153 -0.667 1.00 29.70 98 SER A N 1
ATOM 770 C CA . SER A 1 98 ? 19.630 -24.036 -1.803 1.00 29.70 98 SER A CA 1
ATOM 771 C C . SER A 1 98 ? 19.146 -25.476 -1.627 1.00 29.70 98 SER A C 1
ATOM 773 O O . SER A 1 98 ? 19.342 -26.089 -0.579 1.00 29.70 98 SER A O 1
ATOM 775 N N . GLU A 1 99 ? 18.601 -26.001 -2.721 1.00 37.41 99 GLU A N 1
ATOM 776 C CA . GLU A 1 99 ? 18.450 -27.421 -3.022 1.00 37.41 99 GLU A CA 1
ATOM 777 C C . GLU A 1 99 ? 19.663 -28.238 -2.544 1.00 37.41 99 GLU A C 1
ATOM 779 O O . GLU A 1 99 ? 20.790 -27.909 -2.899 1.00 37.41 99 GLU A O 1
ATOM 784 N N . GLU A 1 100 ? 19.423 -29.273 -1.732 1.00 30.52 100 GLU A N 1
ATOM 785 C CA . GLU A 1 100 ? 20.025 -30.618 -1.802 1.00 30.52 100 GLU A CA 1
ATOM 786 C C . GLU A 1 100 ? 19.764 -31.391 -0.496 1.00 30.52 100 GLU A C 1
ATOM 788 O O . GLU A 1 100 ? 20.031 -30.901 0.599 1.00 30.52 100 GLU A O 1
ATOM 793 N N . GLY A 1 101 ? 19.284 -32.636 -0.616 1.00 27.22 101 GLY A N 1
ATOM 794 C CA . GLY A 1 101 ? 19.335 -33.620 0.474 1.00 27.22 101 GLY A CA 1
ATOM 795 C C . GLY A 1 101 ? 18.006 -34.274 0.848 1.00 27.22 101 GLY A C 1
ATOM 796 O O . GLY A 1 101 ? 17.515 -34.102 1.959 1.00 27.22 101 GLY A O 1
ATOM 797 N N . ILE A 1 102 ? 17.444 -35.071 -0.061 1.00 37.75 102 ILE A N 1
ATOM 798 C CA . ILE A 1 102 ? 16.425 -36.077 0.266 1.00 37.75 102 ILE A CA 1
ATOM 799 C C . ILE A 1 102 ? 17.138 -37.264 0.932 1.00 37.75 102 ILE A C 1
ATOM 801 O O . ILE A 1 102 ? 18.076 -37.796 0.349 1.00 37.75 102 ILE A O 1
ATOM 805 N N . GLU A 1 103 ? 16.696 -37.661 2.131 1.00 38.59 103 GLU A N 1
ATOM 806 C CA . GLU A 1 103 ? 16.390 -39.045 2.561 1.00 38.59 103 GLU A CA 1
ATOM 807 C C . GLU A 1 103 ? 16.540 -39.230 4.087 1.00 38.59 103 GLU A C 1
ATOM 809 O O . GLU A 1 103 ? 17.564 -38.887 4.671 1.00 38.59 103 GLU A O 1
ATOM 814 N N . ARG A 1 104 ? 15.546 -39.929 4.671 1.00 37.41 104 ARG A N 1
ATOM 815 C CA . ARG A 1 104 ? 15.453 -40.520 6.031 1.00 37.41 104 ARG A CA 1
ATOM 816 C C . ARG A 1 104 ? 14.777 -39.679 7.123 1.00 37.41 104 ARG A C 1
ATOM 818 O O . ARG A 1 104 ? 15.448 -39.033 7.912 1.00 37.41 104 ARG A O 1
ATOM 825 N N . GLN A 1 105 ? 13.458 -39.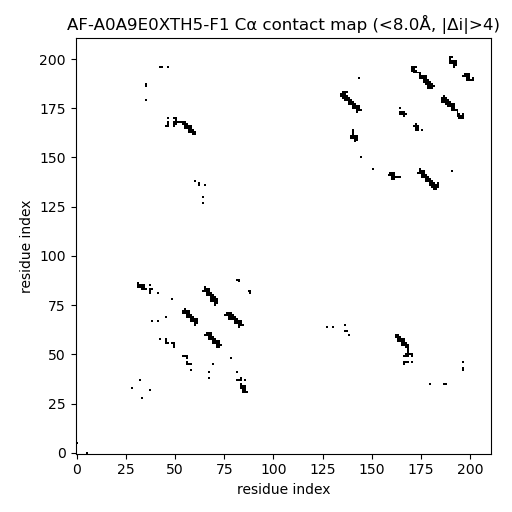842 7.246 1.00 35.38 105 GLN A N 1
ATOM 826 C CA . GLN A 1 105 ? 12.768 -40.490 8.385 1.00 35.38 105 GLN A CA 1
ATOM 827 C C . GLN A 1 105 ? 11.271 -40.157 8.303 1.00 35.38 105 GLN A C 1
ATOM 829 O O . GLN A 1 105 ? 10.797 -39.139 8.792 1.00 35.38 105 GLN A O 1
ATOM 834 N N . VAL A 1 106 ? 10.535 -41.021 7.606 1.00 44.97 106 VAL A N 1
ATOM 835 C CA . VAL A 1 106 ? 9.072 -41.009 7.550 1.00 44.97 106 VAL A CA 1
ATOM 836 C C . VAL A 1 106 ? 8.600 -41.856 8.725 1.00 44.97 106 VAL A C 1
ATOM 838 O O . VAL A 1 106 ? 8.836 -43.057 8.696 1.00 44.97 106 VAL A O 1
ATOM 841 N N . GLU A 1 107 ? 8.060 -41.210 9.762 1.00 44.88 107 GLU A N 1
ATOM 842 C CA . GLU A 1 107 ? 6.974 -41.707 10.642 1.00 44.88 107 GLU A CA 1
ATOM 843 C C . GLU A 1 107 ? 6.662 -40.748 11.820 1.00 44.88 107 GLU A C 1
ATOM 845 O O . GLU A 1 107 ? 5.616 -40.882 12.446 1.00 44.88 107 GLU A O 1
ATOM 850 N N . GLU A 1 108 ? 7.473 -39.708 12.069 1.00 48.12 108 GLU A N 1
ATOM 851 C CA . GLU A 1 108 ? 7.184 -38.637 13.058 1.00 48.12 108 GLU A CA 1
ATOM 852 C C . GLU A 1 108 ? 6.578 -37.351 12.440 1.00 48.12 108 GLU A C 1
ATOM 854 O O . GLU A 1 108 ? 6.212 -36.415 13.149 1.00 48.12 108 GLU A O 1
ATOM 859 N N . SER A 1 109 ? 6.405 -37.316 11.113 1.00 54.31 109 SER A N 1
ATOM 860 C CA . SER A 1 109 ? 6.048 -36.122 10.328 1.00 54.31 109 SER A CA 1
ATOM 861 C C . SER A 1 109 ? 4.612 -35.623 10.506 1.00 54.31 109 SER A C 1
ATOM 863 O O . SER A 1 109 ? 4.331 -34.443 10.288 1.00 54.31 109 SER A O 1
ATOM 865 N N . ASP A 1 110 ? 3.677 -36.488 10.893 1.00 55.66 110 ASP A N 1
ATOM 866 C CA . ASP A 1 110 ? 2.251 -36.161 10.776 1.00 55.66 110 ASP A CA 1
ATOM 867 C C . ASP A 1 110 ? 1.724 -35.383 11.992 1.00 55.66 110 ASP A C 1
ATOM 869 O O . ASP A 1 110 ? 0.850 -34.526 11.852 1.00 55.66 110 ASP A O 1
ATOM 873 N N . LEU A 1 111 ? 2.298 -35.600 13.179 1.00 54.34 111 LEU A N 1
ATOM 874 C CA . LEU A 1 111 ? 1.920 -34.882 14.403 1.00 54.34 111 LEU A CA 1
ATOM 875 C C . LEU A 1 111 ? 2.477 -33.452 14.427 1.00 54.34 111 LEU A C 1
ATOM 877 O O . LEU A 1 111 ? 1.745 -32.519 14.761 1.00 54.34 111 LEU A O 1
ATOM 881 N N . GLU A 1 112 ? 3.722 -33.248 13.987 1.00 59.00 112 GLU A N 1
ATOM 882 C CA . GLU A 1 112 ? 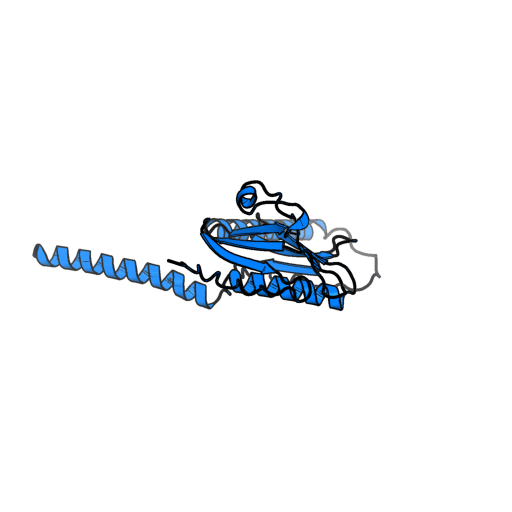4.323 -31.910 13.871 1.00 59.00 112 GLU A CA 1
ATOM 883 C C . GLU A 1 112 ? 3.611 -31.048 12.814 1.00 59.00 112 GLU A C 1
ATOM 885 O O . GLU A 1 112 ? 3.422 -29.836 12.989 1.00 59.00 112 GLU A O 1
ATOM 890 N N . THR A 1 113 ? 3.124 -31.675 11.739 1.00 65.06 113 THR A N 1
ATOM 891 C CA . THR A 1 113 ? 2.330 -30.998 10.704 1.00 65.06 113 THR A CA 1
ATOM 892 C C . THR A 1 113 ? 0.958 -30.573 11.239 1.00 65.06 113 THR A C 1
ATOM 894 O O . THR A 1 113 ? 0.500 -29.461 10.980 1.00 65.06 113 THR A O 1
ATOM 897 N N . VAL A 1 114 ? 0.299 -31.401 12.054 1.00 66.81 114 VAL A N 1
ATOM 898 C CA . VAL A 1 114 ? -0.996 -31.046 12.661 1.00 66.81 114 VAL A CA 1
ATOM 899 C C .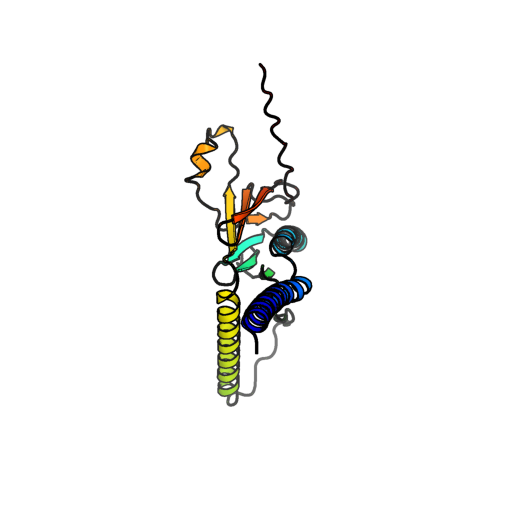 VAL A 1 114 ? -0.841 -29.967 13.737 1.00 66.81 114 VAL A C 1
ATOM 901 O O . VAL A 1 114 ? -1.623 -29.015 13.767 1.00 66.81 114 VAL A O 1
ATOM 904 N N . GLU A 1 115 ? 0.182 -30.051 14.590 1.00 72.69 115 GLU A N 1
ATOM 905 C CA . GLU A 1 115 ? 0.450 -29.021 15.599 1.00 72.69 115 GLU A CA 1
ATOM 906 C C . GLU A 1 115 ? 0.808 -27.666 14.981 1.00 72.69 115 GLU A C 1
ATOM 908 O O . GLU A 1 115 ? 0.345 -26.623 15.455 1.00 72.69 115 GLU A O 1
ATOM 913 N N . SER A 1 116 ? 1.615 -27.657 13.919 1.00 69.94 116 SER A N 1
ATOM 914 C CA . SER A 1 116 ? 1.952 -26.426 13.200 1.00 69.94 116 SER A CA 1
ATOM 915 C C . SER A 1 116 ? 0.718 -25.805 12.542 1.00 69.94 116 SER A C 1
ATOM 917 O O . SER A 1 116 ? 0.520 -24.595 12.667 1.00 69.94 116 SER A O 1
ATOM 919 N N . LEU A 1 117 ? -0.171 -26.608 11.948 1.00 71.94 117 LEU A N 1
ATOM 920 C CA . LEU A 1 117 ? -1.445 -26.137 11.395 1.00 71.94 117 LEU A CA 1
ATOM 921 C C . LEU A 1 117 ? -2.378 -25.559 12.469 1.00 71.94 117 LEU A C 1
ATOM 923 O O . LEU A 1 117 ? -2.968 -24.498 12.251 1.00 71.94 117 LEU A O 1
ATOM 927 N N . LEU A 1 118 ? -2.479 -26.197 13.640 1.00 76.44 118 LEU A N 1
ATOM 928 C CA . LEU A 1 118 ? -3.272 -25.693 14.767 1.00 76.44 118 LEU A CA 1
ATOM 929 C C . LEU A 1 118 ? -2.723 -24.362 15.299 1.00 76.44 118 LEU A C 1
ATOM 931 O O . LEU A 1 118 ? -3.486 -23.413 15.485 1.00 76.44 118 LEU A O 1
ATOM 935 N N . LYS A 1 119 ? -1.399 -24.237 15.455 1.00 76.31 119 LYS A N 1
ATOM 936 C CA . LYS A 1 119 ? -0.745 -22.971 15.839 1.00 76.31 119 LYS A CA 1
ATOM 937 C C . LYS A 1 119 ? -1.005 -21.866 14.812 1.00 76.31 119 LYS A C 1
ATOM 939 O O . LYS A 1 119 ? -1.262 -20.719 15.184 1.00 76.31 119 LYS A O 1
ATOM 944 N N . LEU A 1 120 ? -0.988 -22.201 13.521 1.00 74.38 120 LEU A N 1
ATOM 945 C CA . LEU A 1 120 ? -1.286 -21.271 12.430 1.00 74.38 120 LEU A CA 1
ATOM 946 C C . LEU A 1 120 ? -2.752 -20.814 12.468 1.00 74.38 120 LEU A C 1
ATOM 948 O O . LEU A 1 120 ? -3.027 -19.622 12.315 1.00 74.38 120 LEU A O 1
ATOM 952 N N . GLN A 1 121 ? -3.689 -21.728 12.739 1.00 73.19 121 GLN A N 1
ATOM 953 C CA . GLN A 1 121 ? -5.106 -21.404 12.924 1.00 73.19 121 GLN A CA 1
ATOM 954 C C . GLN A 1 121 ? -5.344 -20.513 14.147 1.00 73.19 121 GLN A C 1
ATOM 956 O O . GLN A 1 121 ? -6.051 -19.511 14.038 1.00 73.19 121 GLN A O 1
ATOM 961 N N . GLU A 1 122 ? -4.727 -20.810 15.292 1.00 74.94 122 GLU A N 1
ATOM 962 C CA . GLU A 1 122 ? -4.826 -19.957 16.479 1.00 74.94 122 GLU A CA 1
ATOM 963 C C . GLU A 1 122 ? -4.248 -18.560 16.237 1.00 74.94 122 GLU A C 1
ATOM 965 O O . GLU A 1 122 ? -4.840 -17.563 16.657 1.00 74.94 122 GLU A O 1
ATOM 970 N N . LYS A 1 123 ? -3.111 -18.465 15.535 1.00 74.06 123 LYS A N 1
ATOM 971 C CA . LYS A 1 123 ? -2.489 -17.184 15.174 1.00 74.06 123 LYS A CA 1
ATOM 972 C C . LYS A 1 123 ? -3.398 -16.370 14.252 1.00 74.06 123 LYS A C 1
ATOM 974 O O . LYS A 1 123 ? -3.568 -15.173 14.484 1.00 74.06 123 LYS A O 1
ATOM 979 N N . ARG A 1 124 ? -4.039 -17.011 13.266 1.00 70.06 124 ARG A N 1
ATOM 980 C CA . ARG A 1 124 ? -5.044 -16.375 12.396 1.00 70.06 124 ARG A CA 1
ATOM 981 C C . ARG A 1 124 ? -6.250 -15.890 13.192 1.00 70.06 124 ARG A C 1
ATOM 983 O O . ARG A 1 124 ? -6.583 -14.716 13.099 1.00 70.06 124 ARG A O 1
ATOM 990 N N . LYS A 1 125 ? -6.815 -16.729 14.062 1.00 73.75 125 LYS A N 1
ATOM 991 C CA . LYS A 1 125 ? -7.976 -16.374 14.891 1.00 73.75 125 LYS A CA 1
ATOM 992 C C . LYS A 1 125 ? -7.685 -15.198 15.830 1.00 73.75 125 LYS A C 1
ATOM 994 O O . LYS A 1 125 ? -8.471 -14.261 15.909 1.00 73.75 125 LYS A O 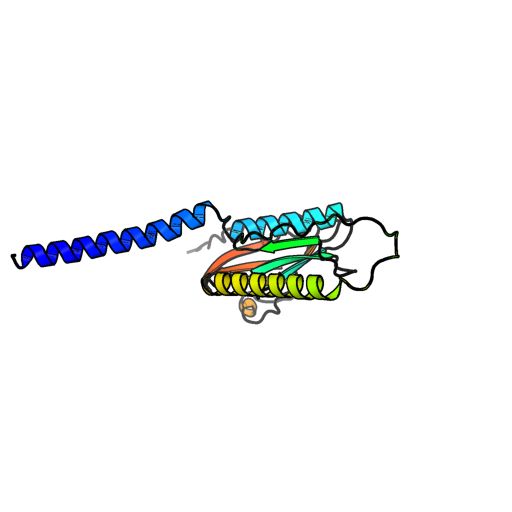1
ATOM 999 N N . LYS A 1 126 ? -6.515 -15.191 16.482 1.00 74.19 126 LYS A N 1
ATOM 1000 C CA . LYS A 1 126 ? -6.052 -14.060 17.310 1.00 74.19 126 LYS A CA 1
ATOM 1001 C C . LYS A 1 126 ? -5.841 -12.784 16.487 1.00 74.19 126 LYS A C 1
ATOM 1003 O O . LYS A 1 126 ? -6.048 -11.688 17.003 1.00 74.19 126 LYS A O 1
ATOM 1008 N N . ARG A 1 127 ? -5.393 -12.899 15.231 1.00 69.56 127 ARG A N 1
ATOM 1009 C CA . ARG A 1 127 ? -5.231 -11.758 14.315 1.00 69.56 127 ARG A CA 1
ATOM 1010 C C . ARG A 1 127 ? -6.592 -11.209 13.891 1.00 69.56 127 ARG A C 1
ATOM 1012 O O . ARG A 1 127 ? -6.799 -10.009 14.012 1.00 69.56 127 ARG A O 1
ATOM 1019 N N . GLU A 1 128 ? -7.521 -12.066 13.488 1.00 70.81 128 GLU A N 1
ATOM 1020 C CA . GLU A 1 128 ? -8.895 -11.692 13.126 1.00 70.81 128 GLU A CA 1
ATOM 1021 C C . GLU A 1 128 ? -9.620 -10.991 14.282 1.00 70.81 128 GLU A C 1
ATOM 1023 O O . GLU A 1 128 ? -10.211 -9.932 14.089 1.00 70.81 128 GLU A O 1
ATOM 1028 N N . GLU A 1 129 ? -9.496 -11.507 15.507 1.00 70.94 129 GLU A N 1
ATOM 1029 C CA . GLU A 1 129 ? -10.077 -10.884 16.703 1.00 70.94 129 GLU A CA 1
ATOM 1030 C C . GLU A 1 129 ? -9.455 -9.509 17.013 1.00 70.94 129 GLU A C 1
ATOM 1032 O O . GLU A 1 129 ? -10.150 -8.571 17.414 1.00 70.94 129 GLU A O 1
ATOM 1037 N N . LYS A 1 130 ? -8.146 -9.345 16.776 1.00 70.94 130 LYS A N 1
ATOM 1038 C CA . LYS A 1 130 ? -7.483 -8.036 16.875 1.00 70.94 130 LYS A CA 1
ATOM 1039 C C . LYS A 1 130 ? -7.962 -7.072 15.791 1.00 70.94 130 LYS A C 1
ATOM 1041 O O . LYS A 1 130 ? -8.126 -5.896 16.098 1.00 70.94 130 LYS A O 1
ATOM 1046 N N . LEU A 1 131 ? -8.182 -7.541 14.562 1.00 68.94 131 LEU A N 1
ATOM 1047 C CA . LEU A 1 131 ? -8.691 -6.713 13.463 1.00 68.94 131 LEU A CA 1
ATOM 1048 C C . LEU A 1 131 ? -10.144 -6.287 13.683 1.00 68.94 131 LEU A C 1
ATOM 1050 O O . LEU A 1 131 ? -10.478 -5.149 13.376 1.00 68.94 131 LEU A O 1
ATOM 1054 N N . ALA A 1 132 ? -10.983 -7.146 14.265 1.00 70.06 132 ALA A N 1
ATOM 1055 C CA . ALA A 1 132 ? -12.393 -6.841 14.519 1.00 70.06 132 ALA A CA 1
ATOM 1056 C C . ALA A 1 132 ? -12.604 -5.628 15.447 1.00 70.06 132 ALA A C 1
ATOM 1058 O O . ALA A 1 132 ? -13.631 -4.961 15.367 1.00 70.06 132 ALA A O 1
ATOM 1059 N N . ASN A 1 133 ? -11.629 -5.333 16.312 1.00 71.56 133 ASN A N 1
ATOM 1060 C CA . ASN A 1 133 ? -11.666 -4.200 17.242 1.00 71.56 133 ASN A CA 1
A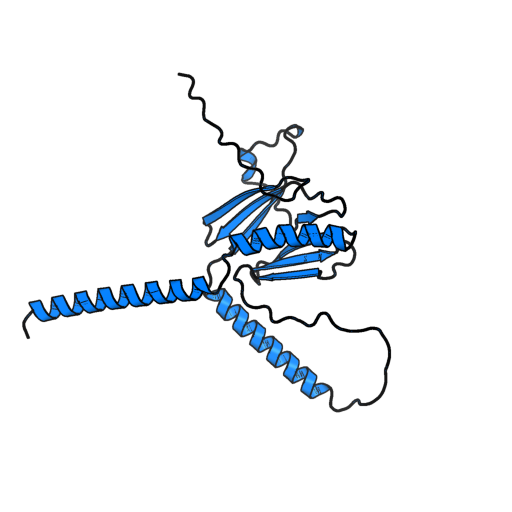TOM 1061 C C . ASN A 1 133 ? -10.952 -2.944 16.708 1.00 71.56 133 ASN A C 1
ATOM 1063 O O . ASN A 1 133 ? -10.860 -1.938 17.415 1.00 71.56 133 ASN A O 1
ATOM 1067 N N . LEU A 1 134 ? -10.399 -3.005 15.496 1.00 78.31 134 LEU A N 1
ATOM 1068 C CA . LEU A 1 134 ? -9.699 -1.897 14.856 1.00 78.31 134 LEU A CA 1
ATOM 1069 C C . LEU A 1 134 ? -10.619 -1.195 13.851 1.00 78.31 134 LEU A C 1
ATOM 1071 O O . LEU A 1 134 ? -11.561 -1.805 13.346 1.00 78.31 134 LEU A O 1
ATOM 1075 N N . PRO A 1 135 ? -10.365 0.092 13.558 1.00 80.50 135 PRO A N 1
ATOM 1076 C CA . PRO A 1 135 ? -11.179 0.811 12.592 1.00 80.50 135 PRO A CA 1
ATOM 1077 C C . PRO A 1 135 ? -11.088 0.173 11.193 1.00 80.50 135 PRO A C 1
ATOM 1079 O O . PRO A 1 135 ? -10.183 -0.607 10.887 1.00 80.50 135 PRO A O 1
ATOM 1082 N N . LYS A 1 136 ? -12.028 0.460 10.297 1.00 84.25 136 LYS A N 1
ATOM 1083 C CA . LYS A 1 136 ? -11.977 -0.106 8.942 1.00 84.25 136 LYS A CA 1
ATOM 1084 C C . LYS A 1 136 ? -11.014 0.710 8.083 1.00 84.25 136 LYS A C 1
ATOM 1086 O O . LYS A 1 136 ? -11.245 1.905 7.911 1.00 84.25 136 LYS A O 1
ATOM 1091 N N . ILE A 1 137 ? -9.973 0.089 7.522 1.00 85.50 137 ILE A N 1
ATOM 1092 C CA . ILE A 1 137 ? -9.097 0.736 6.530 1.00 85.50 137 ILE A CA 1
ATOM 1093 C C . ILE A 1 137 ? -9.544 0.363 5.120 1.00 85.50 137 ILE A C 1
ATOM 1095 O O . ILE A 1 137 ? -9.767 -0.805 4.822 1.00 85.50 137 ILE A O 1
ATOM 1099 N N . GLU A 1 138 ? -9.603 1.362 4.246 1.00 87.25 138 GLU A N 1
ATOM 1100 C CA . GLU A 1 138 ? -9.784 1.176 2.809 1.00 87.25 138 GLU A CA 1
ATOM 1101 C C . GLU A 1 138 ? -8.688 1.943 2.066 1.00 87.25 138 GLU A C 1
ATOM 1103 O O . GLU A 1 138 ? -8.427 3.115 2.359 1.00 87.25 138 GLU A O 1
ATOM 1108 N N . VAL A 1 139 ? -8.054 1.292 1.092 1.00 88.38 139 VAL A N 1
ATOM 1109 C CA . VAL A 1 139 ? -7.085 1.916 0.186 1.00 88.38 139 VAL A CA 1
ATOM 1110 C C . VAL A 1 139 ? -7.656 1.860 -1.219 1.00 88.38 139 VAL A C 1
ATOM 1112 O O . VAL A 1 139 ? -7.986 0.790 -1.718 1.00 88.38 139 VAL A O 1
ATOM 1115 N N . LEU A 1 140 ? -7.768 3.017 -1.863 1.00 88.75 140 LEU A N 1
ATOM 1116 C CA . LEU A 1 140 ? -8.299 3.139 -3.213 1.00 88.75 140 LEU A CA 1
ATOM 1117 C C . LEU A 1 140 ? -7.209 3.662 -4.142 1.00 88.75 140 LEU A C 1
ATOM 1119 O O . LEU A 1 140 ? -6.681 4.760 -3.944 1.00 88.75 140 LEU A O 1
ATOM 1123 N N . PHE A 1 141 ? -6.925 2.892 -5.187 1.00 89.69 141 PHE A N 1
ATOM 1124 C CA . PHE A 1 141 ? -6.096 3.314 -6.307 1.00 89.69 141 PHE A CA 1
ATOM 1125 C C . PHE A 1 141 ? -7.011 3.698 -7.463 1.00 89.69 141 PHE A C 1
ATOM 1127 O O . PHE A 1 141 ? -7.758 2.867 -7.976 1.00 89.69 141 PHE A O 1
ATOM 1134 N N . ARG A 1 142 ? -6.984 4.963 -7.877 1.00 86.25 142 ARG A N 1
ATOM 1135 C CA . ARG A 1 142 ? -7.743 5.436 -9.038 1.00 86.25 142 ARG A CA 1
ATOM 1136 C C . ARG A 1 142 ? -6.776 5.797 -10.154 1.00 86.25 142 ARG A C 1
ATOM 1138 O O . ARG A 1 142 ? -5.833 6.530 -9.871 1.00 86.25 142 ARG A O 1
ATOM 1145 N N . PRO A 1 143 ? -6.987 5.348 -11.395 1.00 83.12 143 PRO A N 1
ATOM 1146 C CA . PRO A 1 143 ? -6.128 5.748 -12.503 1.00 83.12 143 PRO A CA 1
ATOM 1147 C C . PRO A 1 143 ? -6.142 7.272 -12.681 1.00 83.12 143 PRO A C 1
ATOM 1149 O O . PRO A 1 143 ? -7.162 7.935 -12.472 1.00 83.12 143 PRO A O 1
ATOM 1152 N N . ASN A 1 144 ? -4.994 7.835 -13.048 1.00 77.94 144 ASN A N 1
ATOM 1153 C CA . ASN A 1 144 ? -4.884 9.227 -13.465 1.00 77.94 144 ASN A CA 1
ATOM 1154 C C . ASN A 1 144 ? -4.848 9.286 -15.000 1.00 77.94 144 ASN A C 1
ATOM 1156 O O . ASN A 1 144 ? -3.790 9.107 -15.602 1.00 77.94 144 ASN A O 1
ATOM 1160 N N . TYR A 1 145 ? -6.010 9.478 -15.631 1.00 69.44 145 TYR A N 1
ATOM 1161 C CA . TYR A 1 145 ? -6.098 9.570 -17.089 1.00 69.44 145 TYR A CA 1
ATOM 1162 C C . TYR A 1 145 ? -5.676 10.959 -17.590 1.00 69.44 145 TYR A C 1
ATOM 1164 O O . TYR A 1 145 ? -6.067 11.963 -16.993 1.00 69.44 145 TYR A O 1
ATOM 1172 N N . PRO A 1 146 ? -4.935 11.047 -18.709 1.00 62.03 146 PRO A N 1
ATOM 1173 C CA . PRO A 1 146 ? -4.638 12.323 -19.349 1.00 62.03 146 PRO A CA 1
ATOM 1174 C C . PRO A 1 146 ? -5.919 13.077 -19.737 1.00 62.03 146 PRO A C 1
ATOM 1176 O O . PRO A 1 146 ? -6.852 12.483 -20.279 1.00 62.03 146 PRO A O 1
ATOM 1179 N N . GLU A 1 147 ? -5.929 14.399 -19.551 1.00 59.50 147 GLU A N 1
ATOM 1180 C CA . GLU A 1 147 ? -7.080 15.280 -19.844 1.00 59.50 147 GLU A CA 1
ATOM 1181 C C . GLU A 1 147 ? -7.551 15.226 -21.309 1.00 59.50 147 GLU A C 1
ATOM 1183 O O . GLU A 1 147 ? -8.703 15.539 -21.606 1.00 59.50 147 GLU A O 1
ATOM 1188 N N . VAL A 1 148 ? -6.694 14.757 -22.224 1.00 56.44 148 VAL A N 1
ATOM 1189 C CA . VAL A 1 148 ? -7.007 14.546 -23.651 1.00 56.44 148 VAL A CA 1
ATOM 1190 C C . VAL A 1 148 ? -8.235 13.648 -23.841 1.00 56.44 148 VAL A C 1
ATOM 1192 O O . VAL A 1 148 ? -8.971 13.791 -24.814 1.00 56.44 148 VAL A O 1
ATOM 1195 N N . TYR A 1 149 ? -8.498 12.751 -22.889 1.00 55.59 149 TYR A N 1
ATOM 1196 C CA . TYR A 1 149 ? -9.618 11.818 -22.951 1.00 55.59 149 TYR A CA 1
ATOM 1197 C C . TYR A 1 149 ? -10.956 12.395 -22.466 1.00 55.59 149 TYR A C 1
ATOM 1199 O O . TYR A 1 149 ? -11.939 11.665 -22.427 1.00 55.59 149 TYR A O 1
ATOM 1207 N N . SER A 1 150 ? -11.042 13.696 -22.158 1.00 49.81 150 SER A N 1
ATOM 1208 C CA . SER A 1 150 ? -12.301 14.373 -21.786 1.00 49.81 150 SER A CA 1
ATOM 1209 C C . SER A 1 150 ? -13.032 13.761 -20.580 1.00 49.81 150 SER A C 1
ATOM 1211 O O . SER A 1 150 ? -14.230 13.977 -20.417 1.00 49.81 150 SER A O 1
ATOM 1213 N N . PHE A 1 151 ? -12.340 13.000 -19.727 1.00 53.78 151 PHE A N 1
ATOM 1214 C CA . PHE A 1 151 ? -12.919 12.507 -18.480 1.00 53.78 151 PHE A CA 1
ATOM 1215 C C . PHE A 1 151 ? -13.060 13.678 -17.509 1.00 53.78 151 PHE A C 1
ATOM 1217 O O . PHE A 1 151 ? -12.074 14.323 -17.149 1.00 53.78 151 PHE A O 1
ATOM 1224 N N . THR A 1 152 ? -14.286 13.990 -17.096 1.00 46.78 152 THR A N 1
ATOM 1225 C CA . THR A 1 152 ? -14.524 15.094 -16.168 1.00 46.78 152 THR A CA 1
ATOM 1226 C C . THR A 1 152 ? -14.269 14.650 -14.732 1.00 46.78 152 THR A C 1
ATOM 1228 O O . THR A 1 152 ? -14.480 13.502 -14.350 1.00 46.78 152 THR A O 1
ATOM 1231 N N . THR A 1 153 ? -13.870 15.581 -13.869 1.00 47.75 153 THR A N 1
ATOM 1232 C CA . THR A 1 153 ? -13.748 15.347 -12.421 1.00 47.75 153 THR A CA 1
ATOM 1233 C C . THR A 1 153 ? -15.072 14.941 -11.756 1.00 47.75 153 THR A C 1
ATOM 1235 O O . THR A 1 153 ? -15.051 14.394 -10.658 1.00 47.75 153 THR A O 1
ATOM 1238 N N . ASN A 1 154 ? -16.229 15.134 -12.402 1.00 43.66 154 ASN A N 1
ATOM 1239 C CA . ASN A 1 154 ? -17.515 14.608 -11.925 1.00 43.66 154 ASN A CA 1
ATOM 1240 C C . ASN A 1 154 ? -17.722 13.117 -12.237 1.00 43.66 154 ASN A C 1
ATOM 1242 O O . ASN A 1 154 ? -18.505 12.463 -11.544 1.00 43.66 154 ASN A O 1
ATOM 1246 N N . ASP A 1 155 ? -16.959 12.554 -13.175 1.00 49.19 155 ASP A N 1
ATOM 1247 C CA . ASP A 1 155 ? -16.948 11.117 -13.462 1.00 49.19 155 ASP A CA 1
ATOM 1248 C C . ASP A 1 155 ? -16.229 10.321 -12.354 1.00 49.19 155 ASP A C 1
ATOM 1250 O O . ASP A 1 155 ? -16.339 9.099 -12.295 1.00 49.19 155 ASP A O 1
ATOM 1254 N N . LEU A 1 156 ? -15.576 11.005 -11.390 1.00 48.75 156 LEU A N 1
ATOM 1255 C CA . LEU A 1 156 ? -14.904 10.439 -10.200 1.00 48.75 156 LEU A CA 1
ATOM 1256 C C . LEU A 1 156 ? -15.792 9.526 -9.335 1.00 48.75 156 LEU A C 1
ATOM 1258 O O . LEU A 1 156 ? -15.274 8.786 -8.498 1.00 48.75 156 LEU A O 1
ATOM 1262 N N . LYS A 1 157 ? -17.116 9.571 -9.517 1.00 47.34 157 LYS A N 1
ATOM 1263 C CA . LYS A 1 157 ? -18.078 8.715 -8.810 1.00 47.34 157 LYS A CA 1
ATOM 1264 C C . LYS A 1 157 ? -18.264 7.326 -9.441 1.00 47.34 157 LYS A C 1
ATOM 1266 O O . LYS A 1 157 ? -18.861 6.481 -8.784 1.00 47.34 157 LYS A O 1
ATOM 1271 N N . GLY A 1 158 ? -17.757 7.084 -10.656 1.00 46.75 158 GLY A N 1
ATOM 1272 C CA . GLY A 1 158 ? -17.936 5.825 -11.397 1.00 46.75 158 GLY A CA 1
ATOM 1273 C C . GLY A 1 158 ? -16.651 5.102 -11.816 1.00 46.75 158 GLY A C 1
ATOM 1274 O O . GLY A 1 158 ? -16.739 4.153 -12.587 1.00 46.75 158 GLY A O 1
ATOM 1275 N N . PHE A 1 159 ? -15.469 5.533 -11.362 1.00 55.34 159 PHE A N 1
ATOM 1276 C CA . PHE A 1 159 ? -14.204 4.965 -11.847 1.00 55.34 159 PHE A CA 1
ATOM 1277 C C . PHE A 1 159 ? -13.933 3.541 -11.359 1.00 55.34 159 PHE A C 1
ATOM 1279 O O . PHE A 1 159 ? -14.069 3.237 -10.173 1.00 55.34 159 PHE A O 1
ATOM 1286 N N . GLU A 1 160 ? -13.425 2.728 -12.287 1.00 66.25 160 GLU A N 1
ATOM 1287 C CA . GLU A 1 160 ? -12.704 1.489 -12.012 1.00 66.25 160 GLU A CA 1
ATOM 1288 C C . GLU A 1 160 ? -11.548 1.772 -11.040 1.00 66.25 160 GLU A C 1
ATOM 1290 O O . GLU A 1 160 ? -10.684 2.620 -11.280 1.00 66.25 160 GLU A O 1
ATOM 1295 N N . THR A 1 161 ? -11.547 1.084 -9.901 1.00 78.31 161 THR A N 1
ATOM 1296 C CA . THR A 1 161 ? -10.404 1.067 -8.989 1.00 78.31 161 THR A CA 1
ATOM 1297 C C . THR A 1 161 ? -9.347 0.123 -9.541 1.00 78.31 161 THR A C 1
ATOM 1299 O O . THR A 1 161 ? -9.658 -1.018 -9.889 1.00 78.31 161 THR A O 1
ATOM 1302 N N . LEU A 1 162 ? -8.092 0.566 -9.580 1.00 84.56 162 LEU A N 1
ATOM 1303 C CA . LEU A 1 162 ? -6.980 -0.324 -9.890 1.00 84.56 162 LEU A CA 1
ATOM 1304 C C . LEU A 1 162 ? -6.839 -1.347 -8.760 1.00 84.56 162 LEU A C 1
ATOM 1306 O O . LEU A 1 162 ? -6.878 -0.990 -7.583 1.00 84.56 162 LEU A O 1
ATOM 1310 N N . GLN A 1 163 ? -6.635 -2.611 -9.122 1.00 86.75 163 GLN A N 1
ATOM 1311 C CA . GLN A 1 163 ? -6.371 -3.673 -8.147 1.00 86.75 163 GLN A CA 1
ATOM 1312 C C . GLN A 1 163 ? -4.984 -3.527 -7.504 1.00 86.75 163 GLN A C 1
ATOM 1314 O O . GLN A 1 163 ? -4.788 -3.900 -6.349 1.00 86.75 163 GLN A O 1
ATOM 1319 N N . CYS A 1 164 ? -4.022 -2.978 -8.249 1.00 91.06 164 CYS A N 1
ATOM 1320 C CA . CYS A 1 164 ? -2.656 -2.764 -7.794 1.00 91.06 164 CYS A CA 1
ATOM 1321 C C . CYS A 1 164 ? -2.010 -1.541 -8.441 1.00 91.06 164 CYS A C 1
ATOM 1323 O O . CYS A 1 164 ? -2.456 -1.047 -9.479 1.00 91.06 164 CYS A O 1
ATOM 1325 N N . LEU A 1 165 ? -0.926 -1.082 -7.821 1.00 91.38 165 LEU A N 1
ATOM 1326 C CA . LEU A 1 165 ? 0.018 -0.139 -8.412 1.00 91.38 165 LEU A CA 1
ATOM 1327 C C . LEU A 1 165 ? 1.230 -0.907 -8.917 1.00 91.38 165 LEU A C 1
ATOM 1329 O O . LEU A 1 165 ? 1.787 -1.713 -8.175 1.00 91.38 165 LEU A O 1
ATOM 1333 N N . ARG A 1 166 ? 1.661 -0.639 -10.146 1.00 92.62 166 ARG A N 1
ATOM 1334 C CA . ARG A 1 166 ? 2.865 -1.252 -10.709 1.00 92.62 166 ARG A CA 1
ATOM 1335 C C . ARG A 1 166 ? 4.033 -0.285 -10.707 1.00 92.62 166 ARG A C 1
ATOM 1337 O O . ARG A 1 166 ? 3.844 0.903 -10.971 1.00 92.62 166 ARG A O 1
ATOM 1344 N N . PHE A 1 167 ? 5.209 -0.816 -10.411 1.00 93.12 167 PHE A N 1
ATOM 1345 C CA . PHE A 1 167 ? 6.479 -0.118 -10.289 1.00 93.12 167 PHE A CA 1
ATOM 1346 C C . PHE A 1 167 ? 7.464 -0.782 -11.240 1.00 93.12 167 PHE A C 1
ATOM 1348 O O . PHE A 1 167 ? 7.737 -1.972 -11.106 1.00 93.12 167 PHE A O 1
ATOM 1355 N N . ALA A 1 168 ? 7.976 -0.019 -12.194 1.00 91.88 168 ALA A N 1
ATOM 1356 C CA . ALA A 1 168 ? 8.949 -0.486 -13.163 1.00 91.88 168 ALA A CA 1
ATOM 1357 C C . ALA A 1 168 ? 10.388 -0.259 -12.654 1.00 91.88 168 ALA A C 1
ATOM 1359 O O . ALA A 1 168 ? 10.631 0.637 -11.834 1.00 91.88 168 ALA A O 1
ATOM 1360 N N . PRO A 1 169 ? 11.365 -1.039 -13.150 1.00 89.69 169 PRO A N 1
ATOM 1361 C CA . PRO A 1 169 ? 12.766 -0.924 -12.735 1.00 89.69 169 PRO A CA 1
ATOM 1362 C C . PRO A 1 169 ? 13.414 0.411 -13.136 1.00 89.69 169 PRO A C 1
ATOM 1364 O O . PRO A 1 169 ? 14.401 0.836 -12.540 1.00 89.69 169 PRO A O 1
ATOM 1367 N N . ASP A 1 170 ? 12.832 1.130 -14.098 1.00 87.56 170 ASP A N 1
ATOM 1368 C CA . ASP A 1 170 ? 13.259 2.468 -14.524 1.00 87.56 170 ASP A CA 1
ATOM 1369 C C . ASP A 1 170 ? 12.786 3.596 -13.584 1.00 87.56 170 ASP A C 1
ATOM 1371 O O . ASP A 1 170 ? 12.880 4.776 -13.921 1.00 87.56 170 ASP A O 1
ATOM 1375 N N . SER A 1 171 ? 12.301 3.245 -12.387 1.00 77.19 171 SER A N 1
ATOM 1376 C CA . SER A 1 171 ? 11.678 4.144 -11.408 1.00 77.19 171 SER A CA 1
ATOM 1377 C C . SER A 1 171 ? 10.336 4.747 -11.828 1.00 77.19 171 SER A C 1
ATOM 1379 O O . SER A 1 171 ? 9.820 5.586 -11.086 1.00 77.19 171 SER A O 1
ATOM 1381 N N . THR A 1 172 ? 9.742 4.330 -12.947 1.00 88.31 172 THR A N 1
ATOM 1382 C CA . THR A 1 172 ? 8.383 4.753 -13.296 1.00 88.31 172 THR A CA 1
ATOM 1383 C C . THR A 1 172 ? 7.326 3.914 -12.579 1.00 88.31 172 THR A C 1
ATOM 1385 O O . THR A 1 172 ? 7.586 2.811 -12.093 1.00 88.31 172 THR A O 1
ATOM 1388 N N . MET A 1 173 ? 6.107 4.442 -12.472 1.00 89.75 173 MET A N 1
ATOM 1389 C CA . MET A 1 173 ? 4.988 3.716 -11.875 1.00 89.75 173 MET A CA 1
ATOM 1390 C C . MET A 1 173 ? 3.650 3.996 -12.546 1.00 89.75 173 MET A C 1
ATOM 1392 O O . MET A 1 173 ? 3.501 4.933 -13.324 1.00 89.75 173 MET A O 1
ATOM 1396 N N . THR A 1 174 ? 2.633 3.215 -12.188 1.00 86.94 174 THR A N 1
ATOM 1397 C CA . THR A 1 174 ? 1.261 3.447 -12.649 1.00 86.94 174 THR A CA 1
ATOM 1398 C C . THR A 1 174 ? 0.761 4.835 -12.210 1.00 86.94 174 THR A C 1
ATOM 1400 O O . THR A 1 174 ? 0.684 5.090 -11.004 1.00 86.94 174 THR A O 1
ATOM 1403 N N . PRO A 1 175 ? 0.371 5.728 -13.142 1.00 85.12 175 PRO A N 1
ATOM 1404 C CA . PRO A 1 175 ? -0.196 7.026 -12.794 1.00 85.12 175 PRO A CA 1
ATOM 1405 C C . PRO A 1 175 ? -1.521 6.844 -12.052 1.00 85.12 175 PRO A C 1
ATOM 1407 O O . PRO A 1 175 ? -2.508 6.372 -12.623 1.00 85.12 175 PRO A O 1
ATOM 1410 N N . ALA A 1 176 ? -1.554 7.222 -10.775 1.00 86.62 176 ALA A N 1
ATOM 1411 C CA . ALA A 1 176 ? -2.723 7.013 -9.934 1.00 86.62 176 ALA A CA 1
ATOM 1412 C C . ALA A 1 176 ? -2.967 8.155 -8.939 1.00 86.62 176 ALA A C 1
ATOM 1414 O O . ALA A 1 176 ? -2.052 8.815 -8.446 1.00 86.62 176 ALA A O 1
ATOM 1415 N N . ASN A 1 177 ? -4.240 8.354 -8.621 1.00 87.75 177 ASN A N 1
ATOM 1416 C CA . ASN A 1 177 ? -4.716 9.064 -7.451 1.00 87.75 177 ASN A CA 1
ATOM 1417 C C . ASN A 1 177 ? -4.946 8.044 -6.337 1.00 87.75 177 ASN A C 1
ATOM 1419 O O . ASN A 1 177 ? -5.708 7.092 -6.502 1.00 87.75 177 ASN A O 1
ATOM 1423 N N . ILE A 1 178 ? -4.307 8.263 -5.198 1.00 89.06 178 ILE A N 1
ATOM 1424 C CA . ILE A 1 178 ? -4.378 7.379 -4.044 1.00 89.06 178 ILE A CA 1
ATOM 1425 C C . ILE A 1 178 ? -5.249 8.026 -2.972 1.00 89.06 178 ILE A C 1
ATOM 1427 O O . ILE A 1 178 ? -5.088 9.207 -2.653 1.00 89.06 178 ILE A O 1
ATOM 1431 N N . GLU A 1 179 ? -6.151 7.241 -2.390 1.00 89.38 179 GLU A N 1
ATOM 1432 C CA . GLU A 1 179 ? -6.968 7.635 -1.245 1.00 89.38 179 GLU A CA 1
ATOM 1433 C C . GLU A 1 179 ? -6.915 6.552 -0.157 1.00 89.38 179 GLU A C 1
ATOM 1435 O O . GLU A 1 179 ? -7.236 5.396 -0.415 1.00 89.38 179 GLU A O 1
ATOM 1440 N N . LEU A 1 180 ? -6.520 6.931 1.060 1.00 87.62 180 LEU A N 1
ATOM 1441 C CA . LEU A 1 180 ? -6.569 6.088 2.259 1.00 87.62 180 LEU A CA 1
ATOM 1442 C C . LEU A 1 180 ? -7.694 6.593 3.160 1.00 87.62 180 LEU A C 1
ATOM 1444 O O . LEU A 1 180 ? -7.666 7.745 3.618 1.00 87.62 180 LEU A O 1
ATOM 1448 N N . LYS A 1 181 ? -8.651 5.716 3.455 1.00 85.69 181 LYS A N 1
ATOM 1449 C CA . LYS A 1 181 ? -9.759 5.979 4.369 1.00 85.69 181 LYS A CA 1
ATOM 1450 C C . LYS A 1 181 ? -9.636 5.135 5.628 1.00 85.69 181 LYS A C 1
ATOM 1452 O O . LYS A 1 181 ? -9.234 3.978 5.562 1.00 85.69 181 LYS A O 1
ATOM 1457 N N . ILE A 1 182 ? -10.018 5.720 6.758 1.00 85.38 182 ILE A N 1
ATOM 1458 C CA . ILE A 1 182 ? -10.224 5.017 8.027 1.00 85.38 182 ILE A CA 1
ATOM 1459 C C . ILE A 1 182 ? -11.638 5.350 8.500 1.00 85.38 182 ILE A C 1
ATOM 1461 O O . ILE A 1 182 ? -11.988 6.526 8.563 1.00 85.38 182 ILE A O 1
ATOM 1465 N N . ASP A 1 183 ? -12.468 4.341 8.763 1.00 83.12 183 ASP A N 1
ATOM 1466 C CA . ASP A 1 183 ? -13.890 4.495 9.111 1.00 83.12 183 ASP A CA 1
ATOM 1467 C C . ASP A 1 183 ? -14.641 5.425 8.142 1.00 83.12 183 ASP A C 1
ATOM 1469 O O . ASP A 1 183 ? -15.372 6.335 8.532 1.00 83.12 183 ASP A O 1
ATOM 1473 N N . SER A 1 184 ? -14.430 5.217 6.839 1.00 80.25 184 SER A N 1
ATOM 1474 C CA . SER A 1 184 ? -14.973 6.046 5.746 1.00 80.25 184 SER A CA 1
ATOM 1475 C C . SER A 1 184 ? -14.476 7.501 5.695 1.00 80.25 184 SER A C 1
ATOM 1477 O O . SER A 1 184 ? -14.838 8.232 4.771 1.00 80.25 184 SER A O 1
ATOM 1479 N N . GLN A 1 185 ? -13.619 7.937 6.621 1.00 79.94 185 GLN A N 1
ATOM 1480 C CA . GLN A 1 185 ? -13.004 9.263 6.597 1.00 79.94 185 GLN A CA 1
ATOM 1481 C C . GLN A 1 185 ? -11.694 9.232 5.810 1.00 79.94 185 GLN A C 1
ATOM 1483 O O . GLN A 1 185 ? -10.785 8.466 6.124 1.00 79.94 185 GLN A O 1
ATOM 1488 N N . SER A 1 186 ? -11.573 10.087 4.792 1.00 82.94 186 SER A N 1
ATOM 1489 C CA . SER A 1 186 ? -10.334 10.238 4.018 1.00 82.94 186 SER A CA 1
ATOM 1490 C C . SER A 1 186 ? -9.250 10.902 4.870 1.00 82.94 186 SER A C 1
ATOM 1492 O O . SER A 1 186 ? -9.333 12.095 5.161 1.00 82.94 186 SER A O 1
ATOM 1494 N N . ILE A 1 187 ? -8.200 10.154 5.214 1.00 82.56 187 ILE A N 1
ATOM 1495 C CA . ILE A 1 187 ? -7.057 10.649 6.003 1.00 82.56 187 ILE A CA 1
ATOM 1496 C C . ILE A 1 187 ? -5.896 11.091 5.104 1.00 82.56 187 ILE A C 1
ATOM 1498 O O . ILE A 1 187 ? -5.088 11.948 5.475 1.00 82.56 187 ILE A O 1
ATOM 1502 N N . LEU A 1 188 ? -5.795 10.513 3.909 1.00 83.94 188 LEU A N 1
ATOM 1503 C CA . LEU A 1 188 ? -4.752 10.830 2.945 1.00 83.94 188 LEU A CA 1
ATOM 1504 C C . LEU A 1 188 ? -5.327 10.737 1.534 1.00 83.94 188 LEU A C 1
ATOM 1506 O O . LEU A 1 188 ? -5.917 9.722 1.178 1.00 83.94 188 LEU A O 1
ATOM 1510 N N . LYS A 1 189 ? -5.132 11.788 0.736 1.00 86.44 189 LYS A N 1
ATOM 1511 C CA . LYS A 1 189 ? -5.540 11.836 -0.668 1.00 86.44 189 LYS A CA 1
ATOM 1512 C C . LYS A 1 189 ? -4.516 12.629 -1.468 1.00 86.44 189 LYS A C 1
ATOM 1514 O O . LYS A 1 189 ? -4.247 13.777 -1.120 1.00 86.44 189 LYS A O 1
ATOM 1519 N N . PHE A 1 190 ? -3.939 12.024 -2.499 1.00 85.06 190 PHE A N 1
ATOM 1520 C CA . PHE A 1 190 ? -2.929 12.667 -3.341 1.00 85.06 190 PHE A CA 1
ATOM 1521 C C . PHE A 1 190 ? -2.809 11.994 -4.708 1.00 85.06 190 PHE A C 1
ATOM 1523 O O . PHE A 1 190 ? -3.151 10.824 -4.869 1.00 85.06 190 PHE A O 1
ATOM 1530 N N . SER A 1 191 ? -2.294 12.741 -5.680 1.00 84.94 191 SER A N 1
ATOM 1531 C CA . SER A 1 191 ? -1.839 12.200 -6.962 1.00 84.94 191 SER A CA 1
ATOM 1532 C C . SER A 1 191 ? -0.376 11.802 -6.831 1.00 84.94 191 SER A C 1
ATOM 1534 O O . SER A 1 191 ? 0.394 12.526 -6.199 1.00 84.94 191 SER A O 1
ATOM 1536 N N . VAL A 1 192 ? 0.017 10.666 -7.398 1.00 83.25 192 VAL A N 1
ATOM 1537 C CA . VAL A 1 192 ? 1.419 10.240 -7.369 1.00 83.25 192 VAL A CA 1
ATOM 1538 C C . VAL A 1 192 ? 2.173 10.809 -8.565 1.00 83.25 192 VAL A C 1
ATOM 1540 O O . VAL A 1 192 ? 1.657 10.822 -9.682 1.00 83.25 192 VAL A O 1
ATOM 1543 N N . ASP A 1 193 ? 3.400 11.260 -8.333 1.00 81.94 193 ASP A N 1
ATOM 1544 C CA . ASP A 1 193 ? 4.350 11.547 -9.400 1.00 81.94 193 ASP A CA 1
ATOM 1545 C C . ASP A 1 193 ? 4.876 10.233 -9.988 1.00 81.94 193 ASP A C 1
ATOM 1547 O O . ASP A 1 193 ? 5.462 9.411 -9.283 1.00 81.94 193 ASP A O 1
ATOM 1551 N N . VAL A 1 194 ? 4.686 10.060 -11.293 1.00 82.94 194 VAL A N 1
ATOM 1552 C CA . VAL A 1 194 ? 5.019 8.849 -12.050 1.00 82.94 194 VAL A CA 1
ATOM 1553 C C . VAL A 1 194 ? 6.502 8.493 -11.956 1.00 82.94 194 VAL A C 1
ATOM 1555 O O . VAL A 1 194 ? 6.828 7.314 -11.975 1.00 82.94 194 VAL A O 1
ATOM 1558 N N . PHE A 1 195 ? 7.393 9.480 -11.832 1.00 81.19 195 PHE A N 1
ATOM 1559 C CA . PHE A 1 195 ? 8.845 9.254 -11.846 1.00 81.19 195 PHE A CA 1
ATOM 1560 C C . PHE A 1 195 ? 9.456 9.103 -10.456 1.00 81.19 195 PHE A C 1
ATOM 1562 O O . PHE A 1 195 ? 10.516 8.500 -10.285 1.00 81.19 195 PHE A O 1
ATOM 1569 N N . SER A 1 196 ? 8.828 9.707 -9.449 1.00 71.25 196 SER A N 1
ATOM 1570 C CA . SER A 1 196 ? 9.364 9.702 -8.091 1.00 71.25 196 SER A CA 1
ATOM 1571 C C . SER A 1 196 ? 8.595 8.769 -7.155 1.00 71.25 196 SER A C 1
ATOM 1573 O O . SER A 1 196 ? 9.149 8.323 -6.148 1.00 71.25 196 SER A O 1
ATOM 1575 N N . GLY A 1 197 ? 7.346 8.429 -7.470 1.00 68.12 197 GLY A N 1
ATOM 1576 C CA . GLY A 1 197 ? 6.464 7.671 -6.588 1.00 68.12 197 GLY A CA 1
ATOM 1577 C C . GLY A 1 197 ? 6.028 8.445 -5.343 1.00 68.12 197 GLY A C 1
ATOM 1578 O O . GLY A 1 197 ? 5.466 7.862 -4.415 1.00 68.12 197 GLY A O 1
ATOM 1579 N N . PHE A 1 198 ? 6.304 9.751 -5.293 1.00 72.38 198 PHE A N 1
ATOM 1580 C CA . PHE A 1 198 ? 5.943 10.609 -4.174 1.00 72.38 198 PHE A CA 1
ATOM 1581 C C . PHE A 1 198 ? 4.613 11.324 -4.413 1.00 72.38 198 PHE A C 1
ATOM 1583 O O . PHE A 1 198 ? 4.200 11.517 -5.559 1.00 72.38 198 PHE A O 1
ATOM 1590 N N . PRO A 1 199 ? 3.938 11.748 -3.330 1.00 75.94 199 PRO A N 1
ATOM 1591 C CA . PRO A 1 199 ? 2.803 12.642 -3.446 1.00 75.94 199 PRO A CA 1
ATOM 1592 C C . PRO A 1 199 ? 3.188 13.915 -4.196 1.00 75.94 199 PRO A C 1
ATOM 1594 O O . PRO A 1 199 ? 4.078 14.645 -3.760 1.00 75.94 199 PRO A O 1
ATOM 1597 N N . LEU A 1 200 ? 2.487 14.200 -5.291 1.00 78.44 200 LEU A N 1
ATOM 1598 C CA . LEU A 1 200 ? 2.477 15.527 -5.883 1.00 78.44 200 LEU A CA 1
ATOM 1599 C C . LEU A 1 200 ? 1.815 16.471 -4.881 1.00 78.44 200 LEU A C 1
ATOM 1601 O O . LEU A 1 200 ? 0.729 16.185 -4.364 1.00 78.44 200 LEU A O 1
ATOM 1605 N N . GLU A 1 201 ? 2.463 17.600 -4.602 1.00 59.88 201 GLU A N 1
ATOM 1606 C CA . GLU A 1 201 ? 1.806 18.670 -3.867 1.00 59.88 201 GLU A CA 1
ATOM 1607 C C . GLU A 1 201 ? 0.558 19.084 -4.650 1.00 59.88 201 GLU A C 1
ATOM 1609 O O . GLU A 1 201 ? 0.637 19.520 -5.802 1.00 59.88 201 GLU A O 1
ATOM 1614 N N . LEU A 1 202 ? -0.614 18.925 -4.029 1.00 52.78 202 LEU A N 1
ATOM 1615 C CA . LEU A 1 202 ? -1.836 19.529 -4.535 1.00 52.78 202 LEU A CA 1
ATOM 1616 C C . LEU A 1 202 ? -1.583 21.035 -4.549 1.00 52.78 202 LEU A C 1
ATOM 1618 O O . LEU A 1 202 ? -1.597 21.671 -3.493 1.00 52.78 202 LEU A O 1
ATOM 1622 N N . LYS A 1 203 ? -1.329 21.609 -5.732 1.00 42.16 203 LYS A N 1
ATOM 1623 C CA . LYS A 1 203 ? -1.373 23.061 -5.904 1.00 42.16 203 LYS A CA 1
ATOM 1624 C C . LYS A 1 203 ? -2.697 23.508 -5.298 1.00 42.16 203 LYS A C 1
ATOM 1626 O O . LYS A 1 203 ? -3.753 23.072 -5.754 1.00 42.16 203 LYS A O 1
ATOM 1631 N N . LYS A 1 204 ? -2.643 24.335 -4.248 1.00 37.59 204 LYS A N 1
ATOM 1632 C CA . LYS A 1 204 ? -3.817 25.077 -3.794 1.00 37.59 204 LYS A CA 1
ATOM 1633 C C . LYS A 1 204 ? -4.341 25.791 -5.029 1.00 37.59 204 LYS A C 1
ATOM 1635 O O . LYS A 1 204 ? -3.692 26.705 -5.528 1.00 37.59 204 LYS A O 1
ATOM 1640 N N . THR A 1 205 ? -5.475 25.348 -5.551 1.00 36.81 205 THR A N 1
ATOM 1641 C CA . THR A 1 205 ? -6.259 26.148 -6.476 1.00 36.81 205 THR A CA 1
ATOM 1642 C C . THR A 1 205 ? -6.722 27.341 -5.657 1.00 36.81 205 THR A C 1
ATOM 1644 O O . THR A 1 205 ? -7.712 27.277 -4.931 1.00 36.81 205 THR A O 1
ATOM 1647 N N . GLU A 1 206 ? -5.930 28.411 -5.674 1.00 34.62 206 GLU A N 1
ATOM 1648 C CA . GLU A 1 206 ? -6.407 29.722 -5.283 1.00 34.62 206 GLU A CA 1
ATOM 1649 C C . GLU A 1 206 ? -7.561 30.027 -6.230 1.00 34.62 206 GLU A C 1
ATOM 1651 O O . GLU A 1 206 ? -7.373 30.277 -7.421 1.00 34.62 206 GLU A O 1
ATOM 1656 N N . ALA A 1 207 ? -8.779 29.909 -5.707 1.00 37.50 207 ALA A N 1
ATOM 1657 C CA . ALA A 1 207 ? -9.945 30.477 -6.338 1.00 37.50 207 ALA A CA 1
ATOM 1658 C C . ALA A 1 207 ? -9.696 31.986 -6.419 1.00 37.50 207 ALA A C 1
ATOM 1660 O O . ALA A 1 207 ? -9.917 32.724 -5.458 1.00 37.50 207 ALA A O 1
ATOM 1661 N N . LYS A 1 208 ? -9.181 32.436 -7.564 1.00 34.91 208 LYS A N 1
ATOM 1662 C CA . LYS A 1 208 ? -9.310 33.818 -8.001 1.00 34.91 208 LYS A CA 1
ATOM 1663 C C . LYS A 1 208 ? -10.809 34.098 -8.113 1.00 34.91 208 LYS A C 1
ATOM 1665 O O . LYS A 1 208 ? -11.431 33.811 -9.130 1.00 34.91 208 LYS A O 1
ATOM 1670 N N . ASN A 1 209 ? -11.386 34.625 -7.040 1.00 39.72 209 ASN A N 1
ATOM 1671 C CA . ASN A 1 209 ? -12.580 35.447 -7.138 1.00 39.72 209 ASN A CA 1
ATOM 1672 C C . ASN A 1 209 ? -12.141 36.742 -7.826 1.00 39.72 209 ASN A C 1
ATOM 1674 O O . ASN A 1 209 ? -11.668 37.668 -7.170 1.00 39.72 209 ASN A O 1
ATOM 1678 N N . GLU A 1 210 ? -12.221 36.769 -9.153 1.00 36.94 210 GLU A N 1
ATOM 1679 C CA . GLU A 1 210 ? -12.300 38.029 -9.884 1.00 36.94 210 GLU A CA 1
ATOM 1680 C C . GLU A 1 210 ? -13.732 38.543 -9.687 1.00 36.94 210 GLU A C 1
ATOM 1682 O O . GLU A 1 210 ? -14.691 37.963 -10.197 1.00 36.94 210 GLU A O 1
ATOM 1687 N N . GLY A 1 211 ? -13.858 39.545 -8.814 1.00 36.25 211 GLY A N 1
ATOM 1688 C CA . GLY A 1 211 ? -15.020 40.427 -8.728 1.00 36.25 211 GLY A CA 1
ATOM 1689 C C . GLY A 1 211 ? -14.816 41.670 -9.578 1.00 36.25 211 GLY A C 1
ATOM 1690 O O . GLY A 1 211 ? -13.645 41.967 -9.911 1.00 36.25 211 GLY A O 1
#

Radius of gyration: 24.56 Å; Cα contacts (8 Å, |Δi|>4): 258; chains: 1; bounding box: 48×82×78 Å

Nearest PDB structures (foldseek):
  2qv8-assembly2_B  TM=5.735E-01  e=2.740E-02  Vibrio cholerae
  2qv8-assembly1_A  TM=4.952E-01  e=1.508E-02  Vibrio cholerae
  4dq9-assembly2_A  TM=4.897E-01  e=3.087E-02  Vibrio cholerae
  4dq9-assembly3_B  TM=5.335E-01  e=3.693E-02  Vibrio cholerae

Sequence (211 aa):
FTLLEVLVTIALIGIISAVAVSNFTFLDRIKRRPPKVIFLETLKLARLAALEEGEEISLYFEESTCDMVARRTYDGSEVFRKNLYSLEDEKTDASAGSEEGIERQVEESDLETVESLLKLQEKRKKREEKLANLPKIEVLFRPNYPEVYSFTTNDLKGFETLQCLRFAPDSTMTPANIELKIDSQSILKFSVDVFSGFPLELKKTEAKNEG

Foldseek 3Di:
DDPVVVVVVVVVVVVVVVVVVVVVVVVLPVPWDALVVQVLVLLVVLQVCQQVVQAKKWWAQDQQQCKIWIAGPPPRHTPDIDHSRNPDPDDPDPDDDDDDDDDDDPDPPPVVVVVVVVVVVVVVVVSNVVVVPAWRKDKFWFADDDCVVVDDPVCVVPGDTDRTKMHHNQQFIGFTWMFIDTNNHTPDTATADRRPSDGDPPPPPPPPPPD

Solvent-accessible surface area (backbone atoms only — not comparable to full-atom values): 12515 Å² total; per-residue (Å²): 140,54,78,66,59,55,52,53,51,53,53,50,53,53,53,53,53,53,51,54,58,56,51,57,64,48,62,59,50,75,77,32,62,54,42,71,57,48,51,56,48,50,51,52,49,44,43,49,47,5,47,74,71,65,40,46,24,32,40,32,73,42,73,94,75,46,26,42,38,30,21,39,64,86,82,61,48,76,75,49,76,46,42,35,68,51,59,82,73,76,78,76,80,92,76,77,77,78,93,83,84,91,83,92,77,92,82,71,61,66,62,58,53,52,52,51,49,51,53,50,50,51,53,48,52,56,46,51,60,55,51,72,77,46,78,52,71,47,79,44,39,30,69,56,76,66,72,90,72,69,72,52,84,80,52,68,81,73,65,72,64,47,76,54,45,42,20,34,43,86,46,36,41,60,47,27,34,42,37,37,24,49,70,86,40,77,79,44,75,39,43,43,34,40,67,75,64,41,73,44,80,76,73,78,79,74,78,78,78,82,126

Secondary structure (DSSP, 8-state):
--HHHHHHHHHHHHHHHHHHHHHHHHHHHHHSPPHHHHHHHHHHHHHHHHHHHTS-EEEEEETTTTEEEEEETTT--EEEEEETT-------------S-------SSHHHHHHHHHHHHHHHHHHHHHHHHTSPPEEEEEEE---GGG---GGGGGSPPPBSEEEE-TTS-B--EEEEEEETTEEEEEEEBPTTT-SBPP----------